Protein AF-A0A1D2SLT5-F1 (afdb_monomer)

Structure (mmCIF, N/CA/C/O backbone):
data_AF-A0A1D2SLT5-F1
#
_entry.id   AF-A0A1D2SLT5-F1
#
loop_
_atom_site.group_PDB
_atom_site.id
_atom_site.type_symbol
_atom_site.label_atom_id
_atom_site.label_alt_id
_atom_site.label_comp_id
_atom_site.label_asym_id
_atom_site.label_entity_id
_atom_site.label_seq_id
_atom_site.pdbx_PDB_ins_code
_atom_site.Cartn_x
_atom_site.Cartn_y
_atom_site.Cartn_z
_atom_site.occupancy
_atom_site.B_iso_or_equiv
_atom_site.auth_seq_id
_atom_site.auth_comp_id
_atom_site.auth_asym_id
_atom_site.auth_atom_id
_atom_site.pdbx_PDB_model_num
ATOM 1 N N . LEU A 1 1 ? 10.433 -24.894 -8.130 1.00 35.84 1 LEU A N 1
ATOM 2 C CA . LEU A 1 1 ? 10.685 -23.863 -9.161 1.00 35.84 1 LEU A CA 1
ATOM 3 C C . LEU A 1 1 ? 12.043 -24.153 -9.777 1.00 35.84 1 LEU A C 1
ATOM 5 O O . LEU A 1 1 ? 13.033 -24.108 -9.061 1.00 35.84 1 LEU A O 1
ATOM 9 N N . ALA A 1 2 ? 12.081 -24.575 -11.041 1.00 38.59 2 ALA A N 1
ATOM 10 C CA . ALA A 1 2 ? 13.342 -24.814 -11.737 1.00 38.59 2 ALA A CA 1
ATOM 11 C C . ALA A 1 2 ? 14.038 -23.467 -11.981 1.00 38.59 2 ALA A C 1
ATOM 13 O O . ALA A 1 2 ? 13.397 -22.532 -12.460 1.00 38.59 2 ALA A O 1
ATOM 14 N N . ALA A 1 3 ? 15.318 -23.361 -11.620 1.00 44.91 3 ALA A N 1
ATOM 15 C CA . ALA A 1 3 ? 16.133 -22.200 -11.947 1.00 44.91 3 ALA A CA 1
ATOM 16 C C . ALA A 1 3 ? 16.269 -22.124 -13.474 1.00 44.91 3 ALA A C 1
ATOM 18 O O . ALA A 1 3 ? 16.865 -23.001 -14.098 1.00 44.91 3 ALA A O 1
ATOM 19 N N . GLU A 1 4 ? 15.646 -21.114 -14.074 1.00 54.34 4 GLU A N 1
ATOM 20 C CA . GLU A 1 4 ? 15.743 -20.829 -15.503 1.00 54.34 4 GLU A CA 1
ATOM 21 C C . GLU A 1 4 ? 17.220 -20.533 -15.812 1.00 54.34 4 GLU A C 1
ATOM 23 O O . GLU A 1 4 ? 17.811 -19.625 -15.223 1.00 54.34 4 GLU A O 1
ATOM 28 N N . HIS A 1 5 ? 17.850 -21.347 -16.664 1.00 51.94 5 HIS A N 1
ATOM 29 C CA . HIS A 1 5 ? 19.260 -21.178 -17.003 1.00 51.94 5 HIS A CA 1
ATOM 30 C C . HIS A 1 5 ? 19.408 -19.942 -17.892 1.00 51.94 5 HIS A C 1
ATOM 32 O O . HIS A 1 5 ? 19.262 -20.002 -19.111 1.00 51.94 5 HIS A O 1
ATOM 38 N N . VAL A 1 6 ? 19.669 -18.797 -17.266 1.00 57.97 6 VAL A N 1
ATOM 39 C CA . VAL A 1 6 ? 20.113 -17.597 -17.974 1.00 57.97 6 VAL A CA 1
ATOM 40 C C . VAL A 1 6 ? 21.545 -17.868 -18.424 1.00 57.97 6 VAL A C 1
ATOM 42 O O . VAL A 1 6 ? 22.378 -18.273 -17.612 1.00 57.97 6 VAL A O 1
ATOM 45 N N . ALA A 1 7 ? 21.824 -17.706 -19.719 1.00 56.31 7 ALA A N 1
ATOM 46 C CA . ALA A 1 7 ? 23.197 -17.738 -20.204 1.00 56.31 7 ALA A CA 1
ATOM 47 C C . ALA A 1 7 ? 23.994 -16.660 -19.454 1.00 56.31 7 ALA A C 1
ATOM 49 O O . ALA A 1 7 ? 23.544 -15.515 -19.382 1.00 56.31 7 ALA A O 1
ATOM 50 N N . ASP A 1 8 ? 25.152 -17.024 -18.899 1.00 58.09 8 ASP A N 1
ATOM 51 C CA . ASP A 1 8 ? 26.047 -16.119 -18.164 1.00 58.09 8 ASP A CA 1
ATOM 52 C C . ASP A 1 8 ? 26.817 -15.208 -19.140 1.00 58.09 8 ASP A C 1
ATOM 54 O O . ASP A 1 8 ? 28.042 -15.176 -19.210 1.00 58.09 8 ASP A O 1
ATOM 58 N N . SER A 1 9 ? 26.063 -14.540 -20.011 1.00 67.69 9 SER A N 1
ATOM 59 C CA . SER A 1 9 ? 26.520 -13.533 -20.953 1.00 67.69 9 SER A CA 1
ATOM 60 C C . SER A 1 9 ? 25.644 -12.296 -20.798 1.00 67.69 9 SER A C 1
ATOM 62 O O . SER A 1 9 ? 24.454 -12.381 -20.482 1.00 67.69 9 SER A O 1
ATOM 64 N N . ASP A 1 10 ? 26.217 -11.120 -21.034 1.00 62.69 10 ASP A N 1
ATOM 65 C CA . ASP A 1 10 ? 25.500 -9.843 -20.921 1.00 62.69 10 ASP A CA 1
ATOM 66 C C . ASP A 1 10 ? 24.262 -9.793 -21.832 1.00 62.69 10 ASP A C 1
ATOM 68 O O . ASP A 1 10 ? 23.231 -9.214 -21.487 1.00 62.69 10 ASP A O 1
ATOM 72 N N . GLU A 1 11 ? 24.337 -10.457 -22.983 1.00 68.00 11 GLU A N 1
ATOM 73 C CA . GLU A 1 11 ? 23.237 -10.599 -23.934 1.00 68.00 11 GLU A CA 1
ATOM 74 C C . GLU A 1 11 ? 22.143 -11.557 -23.432 1.00 68.00 11 GLU A C 1
ATOM 76 O O . GLU A 1 11 ? 20.948 -11.264 -23.561 1.00 68.00 11 GLU A O 1
ATOM 81 N N . GLY A 1 12 ? 22.528 -12.654 -22.770 1.00 68.81 12 GLY A N 1
ATOM 82 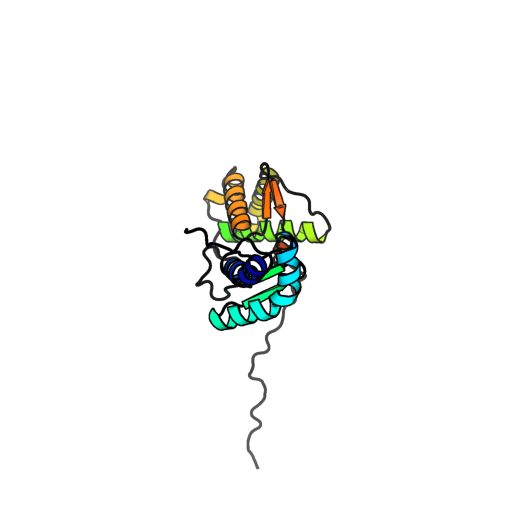C CA . GLY A 1 12 ? 21.604 -13.569 -22.098 1.00 68.81 12 GLY A CA 1
ATOM 83 C C . GLY A 1 12 ? 20.843 -12.886 -20.962 1.00 68.81 12 GLY A C 1
ATOM 84 O O . GLY A 1 12 ? 19.613 -12.978 -20.891 1.00 68.81 12 GLY A O 1
ATOM 85 N N . ARG A 1 13 ? 21.550 -12.106 -20.131 1.00 68.44 13 ARG A N 1
ATOM 86 C CA . ARG A 1 13 ? 20.946 -11.308 -19.052 1.00 68.44 13 ARG A CA 1
ATOM 87 C C . ARG A 1 13 ? 19.942 -10.291 -19.593 1.00 68.44 13 ARG A C 1
ATOM 89 O O . ARG A 1 13 ? 18.822 -10.222 -19.091 1.00 68.44 13 ARG A O 1
ATOM 96 N N . ARG A 1 14 ? 20.286 -9.563 -20.663 1.00 70.81 14 ARG A N 1
ATOM 97 C CA . ARG A 1 14 ? 19.388 -8.584 -21.312 1.00 70.81 14 ARG A CA 1
ATOM 98 C C . ARG A 1 14 ? 18.145 -9.234 -21.913 1.00 70.81 14 ARG A C 1
ATOM 100 O O . ARG A 1 14 ? 17.050 -8.693 -21.768 1.00 70.81 14 ARG A O 1
ATOM 107 N N . THR A 1 15 ? 18.288 -10.409 -22.522 1.00 79.19 15 THR A N 1
ATOM 108 C CA . THR A 1 15 ? 17.157 -11.166 -23.085 1.00 79.19 15 THR A CA 1
ATOM 109 C C . THR A 1 15 ? 16.191 -11.641 -21.991 1.00 79.19 15 THR A C 1
ATOM 111 O O . THR A 1 15 ? 14.974 -11.617 -22.182 1.00 79.19 15 THR A O 1
ATOM 114 N N . ALA A 1 16 ? 16.713 -11.988 -20.810 1.00 86.44 16 ALA A N 1
ATOM 115 C CA . ALA A 1 16 ? 15.919 -12.418 -19.659 1.00 86.44 16 ALA A CA 1
ATOM 116 C C . ALA A 1 16 ? 15.216 -11.267 -18.901 1.00 86.44 16 ALA A C 1
ATOM 118 O O . ALA A 1 16 ? 14.278 -11.520 -18.141 1.00 86.44 16 ALA A O 1
ATOM 119 N N . LEU A 1 17 ? 15.606 -9.999 -19.110 1.00 90.44 17 LEU A N 1
ATOM 120 C CA . LEU A 1 17 ? 15.018 -8.854 -18.393 1.00 90.44 17 LEU A CA 1
ATOM 121 C C . LEU A 1 17 ? 13.518 -8.706 -18.648 1.00 90.44 17 LEU A C 1
ATOM 123 O O . LEU A 1 17 ? 12.748 -8.516 -17.707 1.00 90.44 17 LEU A O 1
ATOM 127 N N . ARG A 1 18 ? 13.095 -8.807 -19.912 1.00 91.38 18 ARG A N 1
ATOM 128 C CA . ARG A 1 18 ? 11.689 -8.633 -20.293 1.00 91.38 18 ARG A CA 1
ATOM 129 C C . ARG A 1 18 ? 10.760 -9.654 -19.621 1.00 91.38 18 ARG A C 1
ATOM 131 O O . ARG A 1 18 ? 9.808 -9.203 -18.988 1.00 91.38 18 ARG A O 1
ATOM 138 N N . PRO A 1 19 ? 10.974 -10.982 -19.728 1.00 93.38 19 PRO A N 1
ATOM 139 C CA . PRO A 1 19 ? 10.098 -11.949 -19.070 1.00 93.38 19 PRO A CA 1
ATOM 140 C C . PRO A 1 19 ? 10.156 -11.840 -17.541 1.00 93.38 19 PRO A C 1
ATOM 142 O O . PRO A 1 19 ? 9.119 -11.965 -16.896 1.00 93.38 19 PRO A O 1
ATOM 145 N N . ARG A 1 20 ? 11.321 -11.526 -16.953 1.00 93.75 20 ARG A N 1
ATOM 146 C CA . ARG A 1 20 ? 11.449 -11.299 -15.504 1.00 93.75 20 ARG A CA 1
ATOM 147 C C . ARG A 1 20 ? 10.594 -10.122 -15.028 1.00 93.75 20 ARG A C 1
ATOM 149 O O . ARG A 1 20 ? 9.853 -10.263 -14.063 1.00 93.75 20 ARG A O 1
ATOM 156 N N . LEU A 1 21 ? 10.681 -8.975 -15.703 1.00 95.50 21 LEU A N 1
ATOM 157 C CA . LEU A 1 21 ? 9.903 -7.781 -15.356 1.00 95.50 21 LEU A CA 1
ATOM 158 C C . LEU A 1 21 ? 8.408 -7.965 -15.623 1.00 95.50 21 LEU A C 1
ATOM 160 O O . LEU A 1 21 ? 7.600 -7.476 -14.845 1.00 95.50 21 LEU A O 1
ATOM 164 N N . ALA A 1 22 ? 8.039 -8.696 -16.677 1.00 95.06 22 ALA A N 1
ATOM 165 C CA . ALA A 1 22 ? 6.642 -9.013 -16.951 1.00 95.06 22 ALA A CA 1
ATOM 166 C C . ALA A 1 22 ? 6.022 -9.872 -15.838 1.00 95.06 22 ALA A C 1
ATOM 168 O O . ALA A 1 22 ? 4.928 -9.555 -15.389 1.00 95.06 22 ALA A O 1
ATOM 169 N N . ARG A 1 23 ? 6.734 -10.902 -15.353 1.00 95.12 23 ARG A N 1
ATOM 170 C CA . ARG A 1 23 ? 6.293 -11.706 -14.197 1.00 95.12 23 ARG A CA 1
ATOM 171 C C . ARG A 1 23 ? 6.144 -10.834 -12.953 1.00 95.12 23 ARG A C 1
ATOM 173 O O . ARG A 1 23 ? 5.083 -10.815 -12.355 1.00 95.12 23 ARG A O 1
ATOM 180 N N . ARG A 1 24 ? 7.152 -10.010 -12.643 1.00 95.44 24 ARG A N 1
ATOM 181 C CA . ARG A 1 24 ? 7.063 -9.066 -11.517 1.00 95.44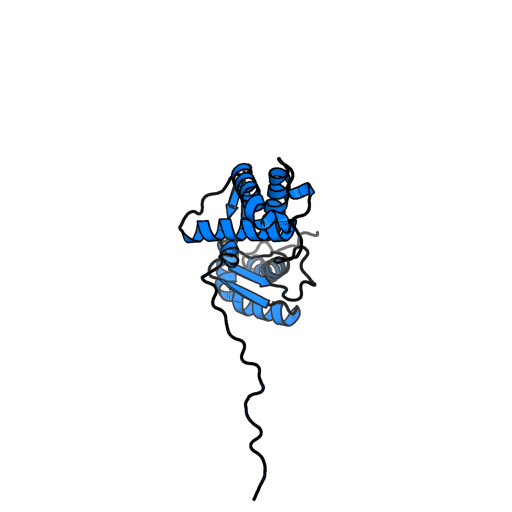 24 ARG A CA 1
ATOM 182 C C . ARG A 1 24 ? 5.878 -8.106 -11.625 1.00 95.44 24 ARG A C 1
ATOM 184 O O . ARG A 1 24 ? 5.230 -7.874 -10.626 1.00 95.44 24 ARG A O 1
ATOM 191 N N . LEU A 1 25 ? 5.569 -7.564 -12.804 1.00 95.69 25 LEU A N 1
ATOM 192 C CA . LEU A 1 25 ? 4.402 -6.686 -12.978 1.00 95.69 25 LEU A CA 1
ATOM 193 C C . LEU A 1 25 ? 3.061 -7.397 -12.751 1.00 95.69 25 LEU A C 1
ATOM 195 O O . LEU A 1 25 ? 2.087 -6.726 -12.432 1.00 95.69 25 LEU A O 1
ATOM 199 N N . LEU A 1 26 ? 3.000 -8.711 -12.972 1.00 94.38 26 LEU A N 1
ATOM 200 C CA . LEU A 1 26 ? 1.801 -9.518 -12.750 1.00 94.38 26 LEU A CA 1
ATOM 201 C C . LEU A 1 26 ? 1.689 -10.012 -11.301 1.00 94.38 26 LEU A C 1
ATOM 203 O O . LEU A 1 26 ? 0.580 -10.109 -10.790 1.00 94.38 26 LEU A O 1
ATOM 207 N N . ASP A 1 27 ? 2.822 -10.319 -10.667 1.00 93.12 27 ASP A N 1
ATOM 208 C CA . ASP A 1 27 ? 2.875 -10.961 -9.350 1.00 93.12 27 ASP A CA 1
ATOM 209 C C . ASP A 1 27 ? 3.058 -9.952 -8.195 1.00 93.12 27 ASP A C 1
ATOM 211 O O . ASP A 1 27 ? 2.522 -10.155 -7.105 1.00 93.12 27 ASP A O 1
ATOM 215 N N . ASP A 1 28 ? 3.818 -8.867 -8.401 1.00 94.25 28 ASP A N 1
ATOM 216 C CA . ASP A 1 28 ? 4.071 -7.843 -7.379 1.00 94.25 28 ASP A CA 1
ATOM 217 C C . ASP A 1 28 ? 2.962 -6.768 -7.410 1.00 94.25 28 ASP A C 1
ATOM 219 O O . ASP A 1 28 ? 2.682 -6.213 -8.476 1.00 94.25 28 ASP A O 1
ATOM 223 N N . PRO A 1 29 ? 2.401 -6.352 -6.253 1.00 93.88 29 PRO A N 1
ATOM 224 C CA . PRO A 1 29 ? 1.432 -5.254 -6.199 1.00 93.88 29 PRO A CA 1
ATOM 225 C C . PRO A 1 29 ? 1.953 -3.940 -6.793 1.00 93.88 29 PRO A C 1
ATOM 227 O O . PRO A 1 29 ? 1.177 -3.152 -7.337 1.00 93.88 29 PRO A O 1
ATOM 230 N N . VAL A 1 30 ? 3.256 -3.666 -6.643 1.00 95.88 30 VAL A N 1
ATOM 231 C CA . VAL A 1 30 ? 3.927 -2.499 -7.223 1.00 95.88 30 VAL A CA 1
ATOM 232 C C . VAL A 1 30 ? 5.367 -2.851 -7.592 1.00 95.88 30 VAL A C 1
ATOM 234 O O . VAL A 1 30 ? 6.199 -3.144 -6.736 1.00 95.88 30 VAL A O 1
ATOM 237 N N . VAL A 1 31 ? 5.735 -2.692 -8.862 1.00 96.94 31 VAL A N 1
ATOM 238 C CA . VAL A 1 31 ? 7.146 -2.734 -9.259 1.00 96.94 31 VAL A CA 1
ATOM 239 C C . VAL A 1 31 ? 7.758 -1.352 -9.055 1.00 96.94 31 VAL A C 1
ATOM 241 O O . VAL A 1 31 ? 7.627 -0.457 -9.897 1.00 96.94 31 VAL A O 1
ATOM 244 N N . TYR A 1 32 ? 8.431 -1.178 -7.916 1.00 96.88 32 TYR A N 1
ATOM 245 C CA . TYR A 1 32 ? 9.183 0.036 -7.610 1.00 96.88 32 TYR A CA 1
ATOM 246 C C . TYR A 1 32 ? 10.479 0.115 -8.410 1.00 96.88 32 TYR A C 1
ATOM 248 O O . TYR A 1 32 ? 11.270 -0.830 -8.443 1.00 96.88 32 TYR A O 1
ATOM 256 N N . THR A 1 33 ? 10.721 1.279 -9.004 1.00 95.69 33 THR A N 1
ATOM 257 C CA . THR A 1 33 ? 11.901 1.548 -9.832 1.00 95.69 33 THR A CA 1
ATOM 258 C C . THR A 1 33 ? 13.194 1.474 -9.016 1.00 95.69 33 THR A C 1
ATOM 260 O O . THR A 1 33 ? 14.204 1.009 -9.531 1.00 95.69 33 THR A O 1
ATOM 263 N N . ASP A 1 34 ? 13.159 1.889 -7.745 1.00 94.56 34 ASP A N 1
ATOM 264 C CA . ASP A 1 34 ? 14.304 1.854 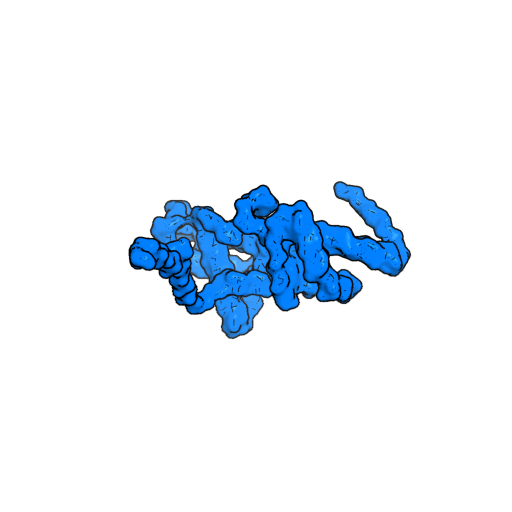-6.822 1.00 94.56 34 ASP A CA 1
ATOM 265 C C . ASP A 1 34 ? 14.624 0.447 -6.282 1.00 94.56 34 ASP A C 1
ATOM 267 O O . ASP A 1 34 ? 15.706 0.226 -5.745 1.00 94.56 34 ASP A O 1
ATOM 271 N N . SER A 1 35 ? 13.715 -0.517 -6.467 1.00 93.94 35 SER A N 1
ATOM 272 C CA . SER A 1 35 ? 13.923 -1.928 -6.116 1.00 93.94 35 SER A CA 1
ATOM 273 C C . SER A 1 35 ? 14.639 -2.728 -7.210 1.00 93.94 35 SER A C 1
ATOM 275 O O . SER A 1 35 ? 14.903 -3.920 -7.036 1.00 93.94 35 SER A O 1
ATOM 277 N N . LEU A 1 36 ? 14.890 -2.112 -8.370 1.00 95.00 36 LEU 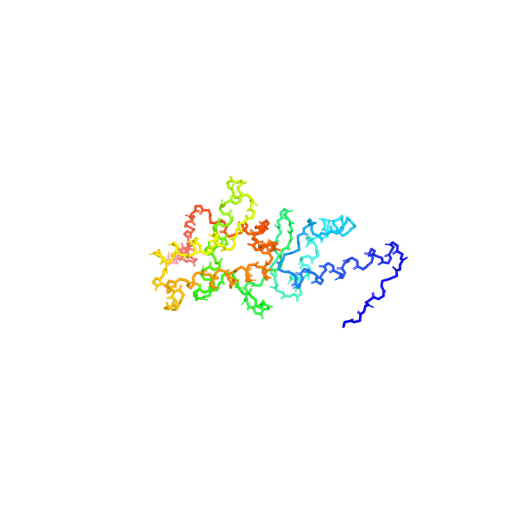A N 1
ATOM 278 C CA . LEU A 1 36 ? 15.504 -2.755 -9.527 1.00 95.00 36 LEU A CA 1
ATOM 279 C C . LEU A 1 36 ? 17.023 -2.575 -9.517 1.00 95.00 36 LEU A C 1
ATOM 281 O O . LEU A 1 36 ? 17.534 -1.510 -9.182 1.00 95.00 36 LEU A O 1
ATOM 285 N N . ASP A 1 37 ? 17.742 -3.614 -9.948 1.00 92.94 37 ASP A N 1
ATOM 286 C CA . ASP A 1 37 ? 19.159 -3.492 -10.293 1.00 92.94 37 ASP A CA 1
ATOM 287 C C . ASP A 1 37 ? 19.360 -2.505 -11.462 1.00 92.94 37 ASP A C 1
ATOM 289 O O . ASP A 1 37 ? 18.425 -2.222 -12.213 1.00 92.94 37 ASP A O 1
ATOM 293 N N . ALA A 1 38 ? 20.573 -1.968 -11.621 1.00 92.00 38 ALA A N 1
ATOM 294 C CA . ALA A 1 38 ? 20.844 -0.879 -12.565 1.00 92.00 38 ALA A CA 1
ATOM 295 C C . ALA A 1 38 ? 20.458 -1.213 -14.022 1.00 92.00 38 ALA A C 1
ATOM 297 O O . ALA A 1 38 ? 19.873 -0.378 -14.717 1.00 92.00 38 ALA A O 1
ATOM 298 N N . ASP A 1 39 ? 20.729 -2.443 -14.469 1.00 90.56 39 ASP A N 1
ATOM 299 C CA . ASP A 1 39 ? 20.403 -2.901 -15.823 1.00 90.56 39 ASP A CA 1
ATOM 300 C C . ASP A 1 39 ? 18.882 -2.994 -16.019 1.00 90.56 39 ASP A C 1
ATOM 302 O O . ASP A 1 39 ? 18.329 -2.512 -17.016 1.00 90.56 39 ASP A O 1
ATOM 306 N N . ALA A 1 40 ? 18.180 -3.581 -15.046 1.00 92.69 40 ALA A N 1
ATOM 307 C CA . ALA A 1 40 ? 16.730 -3.684 -15.056 1.00 92.69 40 ALA A CA 1
ATOM 308 C C . ALA A 1 40 ? 16.057 -2.321 -14.954 1.00 92.69 40 ALA A C 1
ATOM 310 O O . ALA A 1 40 ? 15.074 -2.094 -15.652 1.00 92.69 40 ALA A O 1
ATOM 311 N N . GLN A 1 41 ? 16.583 -1.413 -14.135 1.00 94.81 41 GLN A N 1
ATOM 312 C CA . GLN A 1 41 ? 16.074 -0.057 -13.984 1.00 94.81 41 GLN A CA 1
ATOM 313 C C . GLN A 1 41 ? 16.174 0.709 -15.308 1.00 94.81 41 GLN A C 1
ATOM 315 O O . GLN A 1 41 ? 15.175 1.264 -15.772 1.00 94.81 41 GLN A O 1
ATOM 320 N N . ALA A 1 42 ? 17.343 0.685 -15.959 1.00 92.50 42 ALA A N 1
ATOM 321 C CA . ALA A 1 42 ? 17.561 1.343 -17.247 1.00 92.50 42 ALA A CA 1
ATOM 322 C C . ALA A 1 42 ? 16.628 0.796 -18.341 1.00 92.50 42 ALA A C 1
ATOM 324 O O . ALA A 1 42 ? 16.061 1.557 -19.132 1.00 92.50 42 ALA A O 1
ATOM 325 N N . TYR A 1 43 ? 16.421 -0.522 -18.370 1.00 92.56 43 TYR A N 1
ATOM 326 C CA . TYR A 1 43 ? 15.460 -1.143 -19.277 1.00 92.56 43 TYR A CA 1
ATOM 327 C C . TYR A 1 43 ? 14.012 -0.757 -18.928 1.00 92.56 43 TYR A C 1
ATOM 329 O O . TYR A 1 43 ? 13.244 -0.345 -19.799 1.00 92.56 43 TYR A O 1
ATOM 337 N N . PHE A 1 44 ? 13.636 -0.856 -17.652 1.00 94.19 44 PHE A N 1
ATOM 338 C CA . PHE A 1 44 ? 12.274 -0.652 -17.169 1.00 94.19 44 PHE A CA 1
ATOM 339 C C . PHE A 1 44 ? 11.793 0.780 -17.385 1.00 94.19 44 PHE A C 1
ATOM 341 O O . PHE A 1 44 ? 10.697 0.960 -17.902 1.00 94.19 44 PHE A O 1
ATOM 348 N N . VAL A 1 45 ? 12.609 1.800 -17.103 1.00 91.31 45 VAL A N 1
ATOM 349 C CA . VAL A 1 45 ? 12.236 3.212 -17.325 1.00 91.31 45 VAL A CA 1
ATOM 350 C C . VAL A 1 45 ? 11.783 3.461 -18.769 1.00 91.31 45 VAL A C 1
ATOM 352 O O . VAL A 1 45 ? 10.803 4.169 -18.991 1.00 91.31 45 VAL A O 1
ATOM 355 N N . ASN A 1 46 ? 12.434 2.820 -19.742 1.00 90.75 46 ASN A N 1
ATOM 356 C CA . ASN A 1 46 ? 12.107 2.963 -21.161 1.00 90.75 46 ASN A CA 1
ATOM 357 C C . ASN A 1 46 ? 10.962 2.048 -21.626 1.00 90.75 46 ASN A C 1
ATOM 359 O O . ASN A 1 46 ? 10.282 2.357 -22.601 1.00 90.75 46 ASN A O 1
ATOM 363 N N . GLN A 1 47 ? 10.763 0.902 -20.969 1.00 92.94 47 GLN A N 1
ATOM 364 C CA . GLN A 1 47 ? 9.853 -0.151 -21.438 1.00 92.94 47 GLN A CA 1
ATOM 365 C C . GLN A 1 47 ? 8.585 -0.307 -20.595 1.00 92.94 47 GLN A C 1
ATOM 367 O O . GLN A 1 47 ? 7.678 -1.026 -21.013 1.00 92.94 47 GLN A O 1
ATOM 372 N N . ARG A 1 48 ? 8.480 0.363 -19.441 1.00 92.62 48 ARG A N 1
ATOM 373 C CA . ARG A 1 48 ? 7.368 0.191 -18.493 1.00 92.62 48 ARG A CA 1
ATOM 374 C C . ARG A 1 48 ? 5.998 0.470 -19.111 1.00 92.62 48 ARG A C 1
ATOM 376 O O . ARG A 1 48 ? 5.087 -0.315 -18.896 1.00 92.62 48 ARG A O 1
ATOM 383 N N . GLY A 1 49 ? 5.869 1.504 -19.948 1.00 94.69 49 GLY A N 1
ATOM 384 C CA . GLY A 1 49 ? 4.612 1.842 -20.628 1.00 94.69 49 GLY A CA 1
ATOM 385 C C . GLY A 1 49 ? 4.179 0.784 -21.653 1.00 94.69 49 GLY A C 1
ATOM 386 O O . GLY A 1 49 ? 3.126 0.174 -21.477 1.00 94.69 49 GLY A O 1
ATOM 387 N N . PRO A 1 50 ? 4.990 0.500 -22.693 1.00 95.19 50 PRO A N 1
ATOM 388 C CA . PRO A 1 50 ? 4.670 -0.535 -23.679 1.00 95.19 50 PRO A CA 1
ATOM 389 C C . PRO A 1 50 ? 4.484 -1.932 -23.076 1.00 95.19 50 PRO A C 1
ATOM 391 O O . PRO A 1 50 ? 3.676 -2.715 -23.570 1.00 95.19 50 PRO A O 1
ATOM 394 N N . MET A 1 51 ? 5.239 -2.267 -22.026 1.00 94.81 51 MET A N 1
ATOM 395 C CA . MET A 1 51 ? 5.097 -3.542 -21.328 1.00 94.81 51 MET A CA 1
ATOM 396 C C . MET A 1 51 ? 3.778 -3.612 -20.562 1.00 94.81 51 MET A C 1
ATOM 398 O O . MET A 1 51 ? 3.053 -4.586 -20.734 1.00 94.81 51 MET A O 1
ATOM 402 N N . ALA A 1 52 ? 3.449 -2.578 -19.783 1.00 96.69 52 ALA A N 1
ATOM 403 C CA . ALA A 1 52 ? 2.196 -2.511 -19.043 1.00 96.69 52 ALA A CA 1
ATOM 404 C C . ALA A 1 52 ? 0.986 -2.568 -19.984 1.00 96.69 52 ALA A C 1
ATOM 406 O O . ALA A 1 52 ? 0.092 -3.367 -19.741 1.00 96.69 52 ALA A O 1
ATOM 407 N N . ALA A 1 53 ? 0.998 -1.825 -21.097 1.00 96.75 53 ALA A N 1
ATOM 408 C CA . ALA A 1 53 ? -0.082 -1.851 -22.087 1.00 96.75 53 ALA A CA 1
ATOM 409 C C . ALA A 1 53 ? -0.342 -3.267 -22.630 1.00 96.75 53 ALA A C 1
ATOM 411 O O . ALA A 1 53 ? -1.464 -3.752 -22.576 1.00 96.75 53 ALA A O 1
ATOM 412 N N . ARG A 1 54 ? 0.711 -3.981 -23.056 1.00 96.31 54 ARG A N 1
ATOM 413 C CA . ARG A 1 54 ? 0.579 -5.364 -23.553 1.00 96.31 54 ARG A CA 1
ATOM 414 C C . ARG A 1 54 ? 0.057 -6.331 -22.495 1.00 96.31 54 ARG A C 1
ATOM 416 O O . ARG A 1 54 ? -0.632 -7.284 -22.841 1.00 96.31 54 ARG A O 1
ATOM 423 N N . LEU A 1 55 ? 0.448 -6.137 -21.236 1.00 96.75 55 LEU A N 1
ATOM 424 C CA . LEU A 1 55 ? -0.047 -6.959 -20.135 1.00 96.75 55 LEU A CA 1
ATOM 425 C C . LEU A 1 55 ? -1.523 -6.660 -19.869 1.00 96.75 55 LEU A C 1
ATOM 427 O O . LEU A 1 55 ? -2.298 -7.601 -19.794 1.00 96.75 55 LEU A O 1
ATOM 431 N N . CYS A 1 56 ? -1.919 -5.385 -19.835 1.00 96.81 56 CYS A N 1
ATOM 432 C CA . CYS A 1 56 ? -3.315 -4.969 -19.679 1.00 96.81 56 CYS A CA 1
ATOM 433 C C . CYS A 1 56 ? -4.205 -5.538 -20.790 1.00 96.81 56 CYS A C 1
ATOM 435 O O . CYS A 1 56 ? -5.244 -6.119 -20.494 1.00 96.81 56 CYS A O 1
ATOM 437 N N . ASP A 1 57 ? -3.767 -5.467 -22.052 1.00 97.00 57 ASP A N 1
ATOM 438 C CA . ASP A 1 57 ? -4.499 -6.045 -23.189 1.00 97.00 57 ASP A CA 1
ATOM 439 C C . ASP A 1 57 ? -4.708 -7.564 -23.039 1.00 97.00 57 ASP A C 1
ATOM 441 O O . ASP A 1 57 ? -5.717 -8.107 -23.485 1.00 97.00 57 ASP A O 1
ATOM 445 N N . ALA A 1 58 ? -3.749 -8.263 -22.423 1.00 95.31 58 ALA A N 1
ATOM 446 C CA . ALA A 1 58 ? -3.785 -9.712 -22.257 1.00 95.31 58 ALA A CA 1
ATOM 447 C C . ALA A 1 58 ? -4.553 -10.175 -21.008 1.00 95.31 58 ALA A C 1
ATOM 449 O O . ALA A 1 58 ? -5.081 -11.286 -21.008 1.00 95.31 58 ALA A O 1
ATOM 450 N N . THR A 1 59 ? -4.585 -9.371 -19.943 1.00 93.75 59 THR A N 1
ATOM 451 C CA . THR A 1 59 ? -5.130 -9.774 -18.634 1.00 93.75 59 THR A CA 1
ATOM 452 C C . THR A 1 59 ? -6.398 -9.034 -18.230 1.00 93.75 59 THR A C 1
ATOM 454 O O . THR A 1 59 ? -7.091 -9.489 -17.326 1.00 93.75 59 THR A O 1
ATOM 457 N N . GLY A 1 60 ? -6.708 -7.903 -18.866 1.00 93.12 60 GLY A N 1
ATOM 458 C CA . GLY A 1 60 ? -7.798 -7.016 -18.458 1.00 93.12 60 GLY A CA 1
ATOM 459 C C . GLY A 1 60 ? -7.496 -6.172 -17.213 1.00 93.12 60 GLY A C 1
ATOM 460 O O . GLY A 1 60 ? -8.396 -5.500 -16.717 1.00 93.12 60 GLY A O 1
ATOM 461 N N . LEU A 1 61 ? -6.258 -6.190 -16.703 1.00 94.50 61 LEU A N 1
ATOM 462 C CA . LEU A 1 61 ? -5.815 -5.296 -15.627 1.00 94.50 61 LEU A CA 1
ATOM 463 C C . LEU A 1 61 ? -5.673 -3.852 -16.132 1.00 94.50 61 LEU A C 1
ATOM 465 O O . LEU A 1 61 ? -5.505 -3.615 -17.328 1.00 94.50 61 LEU A O 1
ATOM 469 N N . ALA A 1 62 ? -5.667 -2.889 -15.211 1.00 94.81 62 ALA A N 1
ATOM 470 C CA . ALA A 1 62 ? -5.384 -1.487 -15.505 1.00 94.81 62 ALA A CA 1
ATOM 471 C C . ALA A 1 62 ? -3.966 -1.103 -15.054 1.00 94.81 62 ALA A C 1
ATOM 473 O O . ALA A 1 62 ? -3.524 -1.466 -13.968 1.00 94.81 62 ALA A O 1
ATOM 474 N N . ALA A 1 63 ? -3.231 -0.356 -15.879 1.00 95.81 63 ALA A N 1
ATOM 475 C CA . ALA A 1 63 ? -1.891 0.106 -15.527 1.00 95.81 63 ALA A CA 1
ATOM 476 C C . ALA A 1 63 ? -1.934 1.456 -14.808 1.00 95.81 63 ALA A C 1
ATOM 478 O O . ALA A 1 63 ? -2.318 2.471 -15.391 1.00 95.81 63 ALA A O 1
ATOM 479 N N . GLU A 1 64 ? -1.409 1.496 -13.589 1.00 94.56 64 GLU A N 1
ATOM 480 C CA . GLU A 1 64 ? -1.144 2.730 -12.862 1.00 94.56 64 GLU A CA 1
ATOM 481 C C . GLU A 1 64 ? 0.355 3.054 -12.928 1.00 94.56 64 GLU A C 1
ATOM 483 O O . GLU A 1 64 ? 1.190 2.395 -12.305 1.00 94.56 64 GLU A O 1
ATOM 488 N N . GLN A 1 65 ? 0.714 4.083 -13.700 1.00 93.81 65 GLN A N 1
ATOM 489 C CA . GLN A 1 65 ? 2.098 4.543 -13.825 1.00 93.81 65 GLN A CA 1
ATOM 490 C C . GLN A 1 65 ? 2.341 5.770 -12.951 1.00 93.81 65 GLN A C 1
ATOM 492 O O . GLN A 1 65 ? 1.674 6.793 -13.103 1.00 93.81 65 GLN A O 1
ATOM 497 N N . ARG A 1 66 ? 3.350 5.695 -12.081 1.00 92.19 66 ARG A N 1
ATOM 498 C CA . ARG A 1 66 ? 3.768 6.806 -11.222 1.00 92.19 66 ARG A CA 1
ATOM 499 C C . ARG A 1 66 ? 5.272 7.066 -11.325 1.00 92.19 66 ARG A C 1
ATOM 501 O O . ARG A 1 66 ? 6.003 6.382 -12.052 1.00 92.19 66 ARG A O 1
ATOM 508 N N . ALA A 1 67 ? 5.749 8.103 -10.640 1.00 91.81 67 ALA A N 1
ATOM 509 C CA . ALA A 1 67 ? 7.172 8.439 -10.624 1.00 91.81 67 ALA A CA 1
ATOM 510 C C . ALA A 1 67 ? 7.999 7.336 -9.939 1.00 91.81 67 ALA A C 1
ATOM 512 O O . ALA A 1 67 ? 9.085 7.002 -10.399 1.00 91.81 67 ALA A O 1
ATOM 513 N N . GLU A 1 68 ? 7.456 6.731 -8.884 1.00 92.94 68 GLU A N 1
ATOM 514 C CA . GLU A 1 68 ? 8.091 5.671 -8.106 1.00 92.94 68 GLU A CA 1
ATOM 515 C C . GLU A 1 68 ? 8.129 4.309 -8.816 1.00 92.94 68 GLU A C 1
ATOM 517 O O . GLU A 1 68 ? 9.020 3.504 -8.548 1.00 92.94 68 GLU A O 1
ATOM 522 N N . GLY A 1 69 ? 7.197 4.018 -9.727 1.00 95.50 69 GLY A N 1
ATOM 523 C CA . GLY A 1 69 ? 7.024 2.665 -10.255 1.00 95.50 69 GLY A CA 1
ATOM 524 C C . GLY A 1 69 ? 5.741 2.466 -11.053 1.00 95.50 69 GLY A C 1
ATOM 525 O O . GLY A 1 69 ? 5.104 3.432 -11.480 1.00 95.50 69 GLY A O 1
ATOM 526 N N . VAL A 1 70 ? 5.388 1.200 -11.269 1.00 97.12 70 VAL A N 1
ATOM 527 C CA . VAL A 1 70 ? 4.161 0.789 -11.968 1.00 97.12 70 VAL A CA 1
ATOM 528 C C . VAL A 1 70 ? 3.441 -0.282 -11.163 1.00 97.12 70 VAL A C 1
ATOM 530 O O . VAL A 1 70 ? 4.082 -1.196 -10.649 1.00 97.12 70 VAL A O 1
ATOM 533 N N . ALA A 1 71 ? 2.120 -0.172 -11.087 1.00 95.19 71 ALA A N 1
ATOM 534 C CA . ALA A 1 71 ? 1.232 -1.207 -10.574 1.00 95.19 71 ALA A CA 1
ATOM 535 C C . ALA A 1 71 ? 0.267 -1.647 -11.681 1.00 95.19 71 ALA A C 1
ATOM 537 O O . ALA A 1 71 ? -0.171 -0.814 -12.479 1.00 95.19 71 ALA A O 1
ATOM 538 N N . LEU A 1 72 ? -0.059 -2.938 -11.730 1.00 95.12 72 LEU A N 1
ATOM 539 C CA . LEU A 1 72 ? -1.185 -3.440 -12.513 1.00 95.12 72 LEU A CA 1
ATOM 540 C C . LEU A 1 72 ? -2.331 -3.728 -11.542 1.00 95.12 72 LEU A C 1
ATOM 542 O O . LEU A 1 72 ? -2.221 -4.597 -10.684 1.00 95.12 72 LEU A O 1
ATOM 546 N N . THR A 1 73 ? -3.404 -2.952 -11.631 1.00 92.06 73 THR A N 1
ATOM 547 C CA . THR A 1 73 ? -4.524 -2.995 -10.694 1.00 92.06 73 THR A CA 1
ATOM 548 C C . THR A 1 73 ? -5.681 -3.796 -11.269 1.00 92.06 73 THR A C 1
ATOM 550 O O . THR A 1 73 ? -6.103 -3.580 -12.406 1.00 92.06 73 THR A O 1
ATOM 553 N N . ASP A 1 74 ? -6.218 -4.699 -10.457 1.00 91.00 74 ASP A N 1
ATOM 554 C CA . ASP A 1 74 ? -7.413 -5.479 -10.758 1.00 91.00 74 ASP A CA 1
ATOM 555 C C . ASP A 1 74 ? -8.657 -4.763 -10.222 1.00 91.00 74 ASP A C 1
ATOM 557 O O . ASP A 1 74 ? -9.016 -4.898 -9.053 1.00 91.00 74 ASP A O 1
ATOM 561 N N . GLU A 1 75 ? -9.311 -3.976 -11.074 1.00 85.50 75 GLU A N 1
ATOM 562 C CA . GLU A 1 75 ? -10.518 -3.230 -10.691 1.00 85.50 75 GLU A CA 1
ATOM 563 C C . GLU A 1 75 ? -11.724 -4.144 -10.426 1.00 85.5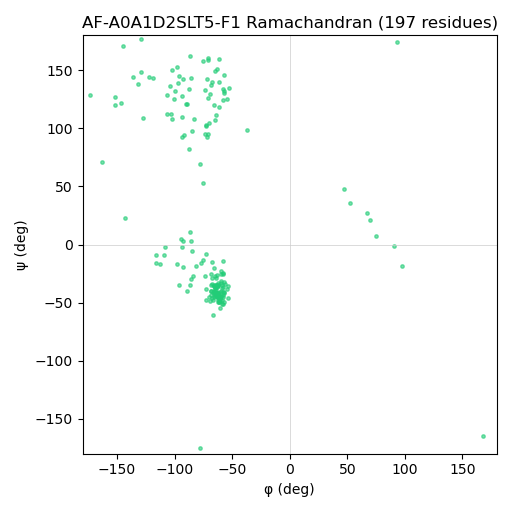0 75 GLU A C 1
ATOM 565 O O . GLU A 1 75 ? -12.622 -3.777 -9.668 1.00 85.50 75 GLU A O 1
ATOM 570 N N . ALA A 1 76 ? -11.747 -5.339 -11.026 1.00 85.06 76 ALA A N 1
ATOM 571 C CA . ALA A 1 76 ? -12.821 -6.310 -10.841 1.00 85.06 76 ALA A CA 1
ATOM 572 C C . ALA A 1 76 ? -12.663 -7.130 -9.547 1.00 85.06 76 ALA A C 1
ATOM 574 O O . ALA A 1 76 ? -13.633 -7.736 -9.089 1.00 85.06 76 ALA A O 1
ATOM 575 N N . GLY A 1 77 ? -11.461 -7.161 -8.962 1.00 84.06 77 GLY A N 1
ATOM 576 C CA . GLY A 1 77 ? -11.153 -7.898 -7.734 1.00 84.06 77 GLY A CA 1
ATOM 577 C C . GLY A 1 77 ? -11.215 -9.422 -7.891 1.00 84.06 77 GLY A C 1
ATOM 578 O O . GLY A 1 77 ? -11.522 -10.125 -6.931 1.00 84.06 77 GLY A O 1
ATOM 579 N N . THR A 1 78 ? -10.974 -9.936 -9.098 1.00 84.12 78 THR A N 1
ATOM 580 C CA . THR A 1 78 ? -11.076 -11.371 -9.434 1.00 84.12 78 THR A CA 1
ATOM 581 C C . THR A 1 78 ? -9.741 -12.119 -9.419 1.00 84.12 78 THR A C 1
ATOM 583 O O . THR A 1 78 ? -9.732 -13.347 -9.380 1.00 84.12 78 THR A O 1
ATOM 586 N N . LEU A 1 79 ? -8.626 -11.393 -9.446 1.00 83.50 79 LEU A N 1
ATOM 587 C CA . LEU A 1 79 ? -7.258 -11.898 -9.574 1.00 83.50 79 LEU A CA 1
ATOM 588 C C . LEU A 1 79 ? -6.393 -11.604 -8.339 1.00 83.50 79 LEU A C 1
ATOM 590 O O . LEU A 1 79 ? -5.337 -12.209 -8.185 1.00 83.50 79 LEU A O 1
ATOM 594 N N . SER A 1 80 ? -6.814 -10.682 -7.466 1.00 80.12 80 SER A N 1
ATOM 595 C CA . SER A 1 80 ? -6.027 -10.262 -6.298 1.00 80.12 80 SER A CA 1
ATOM 596 C C . SER A 1 80 ? -6.381 -11.037 -5.026 1.00 80.12 80 SER A C 1
ATOM 598 O O . SER A 1 80 ? -7.527 -11.018 -4.581 1.00 80.12 80 SER A O 1
ATOM 600 N N . ASP A 1 81 ? -5.375 -11.608 -4.358 1.00 83.88 81 ASP A N 1
ATOM 601 C CA . ASP A 1 81 ? -5.541 -12.273 -3.052 1.00 83.88 81 ASP A CA 1
ATOM 602 C C . ASP A 1 81 ? -5.902 -11.295 -1.918 1.00 83.88 81 ASP A C 1
ATOM 604 O O . ASP A 1 81 ? -6.538 -11.657 -0.924 1.00 83.88 81 ASP A O 1
ATOM 608 N N . VAL A 1 82 ? -5.467 -10.035 -2.038 1.00 86.56 82 VAL A N 1
ATOM 609 C CA . VAL A 1 82 ? -5.725 -8.969 -1.064 1.00 86.56 82 VAL A CA 1
ATOM 610 C C . VAL A 1 82 ? -6.326 -7.767 -1.782 1.00 86.56 82 VAL A C 1
ATOM 612 O O . VAL A 1 82 ? -5.629 -7.038 -2.479 1.00 86.56 82 VAL A O 1
ATOM 615 N N . ALA A 1 83 ? -7.615 -7.519 -1.557 1.00 84.12 83 ALA A N 1
ATOM 616 C CA . ALA A 1 83 ? -8.297 -6.329 -2.056 1.00 84.12 83 ALA A CA 1
ATOM 617 C C . ALA A 1 83 ? -8.134 -5.126 -1.108 1.00 84.12 83 ALA A C 1
ATOM 619 O O . ALA A 1 83 ? -8.166 -5.266 0.126 1.00 84.12 83 ALA A O 1
ATOM 620 N N . MET A 1 84 ? -7.995 -3.934 -1.695 1.00 86.19 84 MET A N 1
ATOM 621 C CA . MET A 1 84 ? -8.039 -2.658 -0.985 1.00 86.19 84 MET A CA 1
ATOM 622 C C . MET A 1 84 ? -8.553 -1.540 -1.914 1.00 86.19 84 MET A C 1
ATOM 624 O O . MET A 1 84 ? -7.892 -1.257 -2.912 1.00 86.19 84 MET A O 1
ATOM 628 N N . PRO A 1 85 ? -9.672 -0.862 -1.584 1.00 85.88 85 PRO A N 1
ATOM 629 C CA . PRO A 1 85 ? -10.489 -1.029 -0.377 1.00 85.88 85 PRO A CA 1
ATOM 630 C C . PRO A 1 85 ? -11.287 -2.346 -0.361 1.00 85.88 85 PRO A C 1
ATOM 632 O O . PRO A 1 85 ? -11.524 -2.960 -1.393 1.00 85.88 85 PRO A O 1
ATOM 635 N N . ALA A 1 86 ? -11.686 -2.781 0.835 1.00 88.81 86 ALA A N 1
ATOM 636 C CA . ALA A 1 86 ? -12.557 -3.936 1.056 1.00 88.81 86 ALA A CA 1
ATOM 637 C C . ALA A 1 86 ? -13.476 -3.674 2.264 1.00 88.81 86 ALA A C 1
ATOM 639 O O . ALA A 1 86 ? -13.299 -2.686 2.983 1.00 88.81 86 ALA A O 1
ATOM 640 N N . GLU A 1 87 ? -14.457 -4.546 2.490 1.00 91.12 87 GLU A N 1
ATOM 641 C CA . GLU A 1 87 ? -15.412 -4.409 3.593 1.00 91.12 87 GLU A CA 1
ATOM 642 C C . GLU A 1 87 ? -14.915 -5.027 4.909 1.00 91.12 87 GLU A C 1
ATOM 644 O O . GLU A 1 87 ? -14.010 -5.863 4.951 1.00 91.12 87 GLU A O 1
ATOM 649 N N . GLY A 1 88 ? -15.553 -4.627 6.009 1.00 94.75 88 GLY A N 1
ATOM 650 C CA . GLY A 1 88 ? -15.283 -5.153 7.343 1.00 94.75 88 GLY A CA 1
ATOM 651 C C . GLY A 1 88 ? -14.260 -4.343 8.141 1.00 94.75 88 GLY A C 1
ATOM 652 O O . GLY A 1 88 ? -13.666 -3.371 7.677 1.00 94.75 88 GLY A O 1
ATOM 653 N N . THR A 1 89 ? -14.083 -4.743 9.401 1.00 96.25 89 THR A N 1
ATOM 654 C CA . THR A 1 89 ? -13.244 -4.020 10.374 1.00 96.25 89 THR A CA 1
ATOM 655 C C . THR A 1 89 ? -11.794 -3.935 9.934 1.00 96.25 89 THR A C 1
ATOM 657 O O . THR A 1 89 ? -11.216 -2.855 9.914 1.00 96.25 89 THR A O 1
ATOM 660 N N . ASP A 1 90 ? -11.237 -5.072 9.541 1.00 95.88 90 ASP A N 1
ATOM 661 C CA . ASP A 1 90 ? -9.822 -5.228 9.237 1.00 95.88 90 ASP A CA 1
ATOM 662 C C . ASP A 1 90 ? -9.436 -4.414 7.994 1.00 95.88 90 ASP A C 1
ATOM 664 O O . ASP A 1 90 ? -8.415 -3.726 7.975 1.00 95.88 90 ASP A O 1
ATOM 668 N N . ALA A 1 91 ? -10.296 -4.425 6.972 1.00 95.06 91 ALA A N 1
ATOM 669 C CA . ALA A 1 91 ? -10.112 -3.639 5.761 1.00 95.06 91 ALA A CA 1
ATOM 670 C C . ALA A 1 91 ? -10.250 -2.132 6.021 1.00 95.06 91 ALA A C 1
ATOM 672 O O . ALA A 1 91 ? -9.412 -1.354 5.564 1.00 95.06 91 ALA A O 1
ATOM 673 N N . HIS A 1 92 ? -11.248 -1.716 6.806 1.00 96.44 92 HIS A N 1
ATOM 674 C CA . HIS A 1 92 ? -11.415 -0.309 7.166 1.00 96.44 92 HIS A CA 1
ATOM 675 C C . HIS A 1 92 ? -10.242 0.202 8.019 1.00 96.44 92 HIS A C 1
ATOM 677 O O . HIS A 1 92 ? -9.688 1.258 7.728 1.00 96.44 92 HIS A O 1
ATOM 683 N N . ALA A 1 93 ? -9.802 -0.567 9.017 1.00 97.25 93 ALA A N 1
ATOM 684 C CA . ALA A 1 93 ? -8.617 -0.248 9.810 1.00 97.25 93 ALA A CA 1
ATOM 685 C C . ALA A 1 93 ? -7.356 -0.147 8.933 1.00 97.25 93 ALA A C 1
ATOM 687 O O . ALA A 1 93 ? -6.558 0.774 9.105 1.00 97.25 93 ALA A O 1
ATOM 688 N N . THR A 1 94 ? -7.214 -1.037 7.942 1.00 97.69 94 THR A N 1
ATOM 689 C CA . THR A 1 94 ? -6.114 -0.988 6.962 1.00 97.69 94 THR A CA 1
ATOM 690 C C . THR A 1 94 ? -6.131 0.320 6.175 1.00 97.69 94 THR A C 1
ATOM 692 O O . THR A 1 94 ? -5.090 0.960 6.023 1.00 97.69 94 THR A O 1
ATOM 695 N N . LEU A 1 95 ? -7.310 0.750 5.718 1.00 96.38 95 LEU A N 1
ATOM 696 C CA . LEU A 1 95 ? -7.482 2.008 4.993 1.00 96.38 95 LEU A CA 1
ATOM 697 C C . LEU A 1 95 ? -7.143 3.230 5.851 1.00 96.38 95 LEU A C 1
ATOM 699 O O . LEU A 1 95 ? -6.423 4.105 5.380 1.00 96.38 95 LEU A O 1
ATOM 703 N N . LEU A 1 96 ? -7.5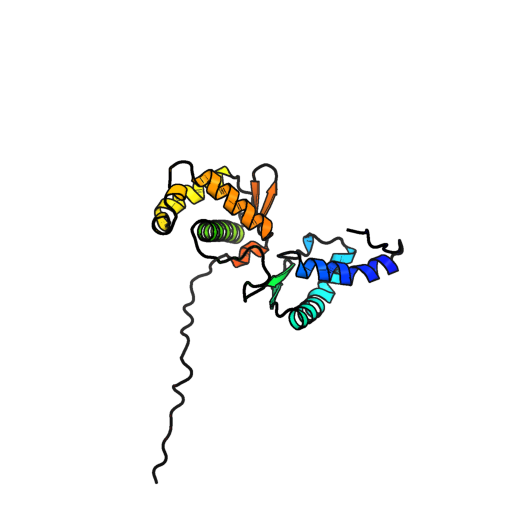85 3.262 7.110 1.00 96.94 96 LEU A N 1
ATOM 704 C CA . LEU A 1 96 ? -7.282 4.364 8.028 1.00 96.94 96 LEU A CA 1
ATOM 705 C C . LEU A 1 96 ? -5.782 4.478 8.320 1.00 96.94 96 LEU A C 1
ATOM 707 O O . LEU A 1 96 ? -5.238 5.579 8.342 1.00 96.94 96 LEU A O 1
ATOM 711 N N . VAL A 1 97 ? -5.089 3.352 8.519 1.00 97.81 97 VAL A N 1
ATOM 712 C CA . VAL A 1 97 ? -3.633 3.369 8.734 1.00 97.81 97 VAL A CA 1
ATOM 713 C C . VAL A 1 97 ? -2.895 3.785 7.462 1.00 97.81 97 VAL A C 1
ATOM 715 O O . VAL A 1 97 ? -1.946 4.566 7.544 1.00 97.81 97 VAL A O 1
ATOM 718 N N . ALA A 1 98 ? -3.331 3.321 6.286 1.00 97.81 98 ALA A N 1
ATOM 719 C CA . ALA A 1 98 ? -2.746 3.754 5.020 1.00 97.81 98 ALA A CA 1
ATOM 720 C C . ALA A 1 98 ? -2.904 5.264 4.803 1.00 97.81 98 ALA A C 1
ATOM 722 O O . ALA A 1 98 ? -1.928 5.936 4.477 1.00 97.81 98 ALA A O 1
ATOM 723 N N . GLU A 1 99 ? -4.101 5.803 5.039 1.00 96.56 99 GLU A N 1
ATOM 724 C CA . GLU A 1 99 ? -4.383 7.237 4.957 1.00 96.56 99 GLU A CA 1
ATOM 725 C C . GLU A 1 99 ? -3.530 8.037 5.953 1.00 96.56 99 GLU A C 1
ATOM 727 O O . GLU A 1 99 ? -2.922 9.043 5.578 1.00 96.56 99 GLU A O 1
ATOM 732 N N . HIS A 1 100 ? -3.417 7.571 7.202 1.00 96.69 100 HIS A N 1
ATOM 733 C CA . HIS A 1 100 ? -2.586 8.207 8.222 1.00 96.69 100 HIS A CA 1
ATOM 734 C C . HIS A 1 100 ? -1.119 8.297 7.781 1.00 96.69 100 HIS A C 1
ATOM 736 O O . HIS A 1 100 ? -0.530 9.381 7.781 1.00 96.69 100 HIS A O 1
ATOM 742 N N . LEU A 1 101 ? -0.538 7.176 7.345 1.00 97.25 101 LEU A N 1
ATOM 743 C CA . LEU A 1 101 ? 0.841 7.117 6.855 1.00 97.25 101 LEU A CA 1
ATOM 744 C C . LEU A 1 101 ? 1.048 7.993 5.611 1.00 97.25 101 LEU A C 1
ATOM 746 O O . LEU A 1 101 ? 2.037 8.725 5.522 1.00 97.25 101 LEU A O 1
ATOM 750 N N . ALA A 1 102 ? 0.107 7.962 4.669 1.00 96.00 102 ALA A N 1
ATOM 751 C CA . ALA A 1 102 ? 0.169 8.756 3.450 1.00 96.00 102 ALA A CA 1
ATOM 752 C C . ALA A 1 102 ? 0.101 10.265 3.738 1.00 96.00 102 ALA A C 1
ATOM 754 O O . ALA A 1 102 ? 0.858 11.051 3.164 1.00 96.00 102 ALA A O 1
ATOM 755 N N . SER A 1 103 ? -0.760 10.682 4.666 1.00 95.19 103 SER A N 1
ATOM 756 C CA . SER A 1 103 ? -0.871 12.076 5.098 1.00 95.19 103 SER A CA 1
ATOM 757 C C . SER A 1 103 ? 0.395 12.566 5.802 1.00 95.19 103 SER A C 1
ATOM 759 O O . SER A 1 103 ? 0.854 13.669 5.503 1.00 95.19 103 SER A O 1
ATOM 761 N N . ARG A 1 104 ? 1.038 11.731 6.631 1.00 94.81 104 ARG A N 1
ATOM 762 C CA . ARG A 1 104 ? 2.358 12.039 7.211 1.00 94.81 104 ARG A CA 1
ATOM 763 C C . ARG A 1 104 ? 3.439 12.214 6.145 1.00 94.81 104 ARG A C 1
ATOM 765 O O . ARG A 1 104 ? 4.169 13.204 6.162 1.00 94.81 104 ARG A O 1
ATOM 772 N N . MET A 1 105 ? 3.494 11.318 5.157 1.00 93.44 105 MET A N 1
ATOM 773 C CA . MET A 1 105 ? 4.441 11.446 4.044 1.00 93.44 105 MET A CA 1
ATOM 774 C C . MET A 1 105 ? 4.263 12.750 3.256 1.00 93.44 105 MET A C 1
ATOM 776 O O . MET A 1 105 ? 5.263 13.337 2.835 1.00 93.44 105 MET A O 1
ATOM 780 N N . ARG A 1 106 ? 3.017 13.215 3.068 1.00 90.75 106 ARG A N 1
ATOM 781 C CA . ARG A 1 106 ? 2.721 14.478 2.368 1.00 90.75 106 ARG A CA 1
ATOM 782 C C . ARG A 1 106 ? 3.291 15.702 3.077 1.00 90.75 106 ARG A C 1
ATOM 784 O O . ARG A 1 106 ? 3.785 16.596 2.400 1.00 90.75 106 ARG A O 1
ATOM 791 N N . VAL A 1 107 ? 3.289 15.717 4.409 1.00 92.44 107 VAL A N 1
ATOM 792 C CA . VAL A 1 107 ? 3.878 16.807 5.211 1.00 92.44 107 VAL A CA 1
ATOM 793 C C . VAL A 1 107 ? 5.378 16.621 5.484 1.00 92.44 107 VAL A C 1
ATOM 795 O O . VAL A 1 107 ? 5.965 17.354 6.271 1.00 92.44 107 VAL A O 1
ATOM 798 N N . GLY A 1 108 ? 6.026 15.660 4.813 1.00 91.19 108 GLY A N 1
ATOM 799 C CA . GLY A 1 108 ? 7.471 15.422 4.900 1.00 91.19 108 GLY A CA 1
ATOM 800 C C . GLY A 1 108 ? 7.898 14.425 5.981 1.00 91.19 108 GLY A C 1
ATOM 801 O O . GLY A 1 108 ? 9.078 14.085 6.070 1.00 91.19 108 GLY A O 1
ATOM 802 N N . GLU A 1 109 ? 6.963 13.880 6.754 1.00 92.12 109 GLU A N 1
ATOM 803 C CA . GLU A 1 109 ? 7.241 12.916 7.817 1.00 92.12 109 GLU A CA 1
ATOM 804 C C . GLU A 1 109 ? 7.268 11.485 7.266 1.00 92.12 109 GLU A C 1
ATOM 806 O O . GLU A 1 109 ? 6.297 10.735 7.331 1.00 92.12 109 GLU A O 1
ATOM 811 N N . ARG A 1 110 ? 8.411 11.102 6.693 1.00 87.00 110 ARG A N 1
ATOM 812 C CA . ARG A 1 110 ? 8.611 9.798 6.025 1.00 87.00 110 ARG A CA 1
ATOM 813 C C . ARG A 1 110 ? 9.210 8.720 6.936 1.00 87.00 110 ARG A C 1
ATOM 815 O O . ARG A 1 110 ? 9.562 7.640 6.465 1.00 87.00 110 ARG A O 1
ATOM 822 N N . GLY A 1 111 ? 9.391 9.035 8.218 1.00 91.50 111 GLY A N 1
ATOM 823 C CA . GLY A 1 111 ? 10.004 8.139 9.196 1.00 91.50 111 GLY A CA 1
ATOM 824 C C . GLY A 1 111 ? 9.172 6.881 9.436 1.00 91.50 111 GLY A C 1
ATOM 825 O O . GLY A 1 111 ? 7.946 6.903 9.340 1.00 91.50 111 GLY A O 1
ATOM 826 N N . ALA A 1 112 ? 9.847 5.780 9.766 1.00 95.75 112 ALA A N 1
ATOM 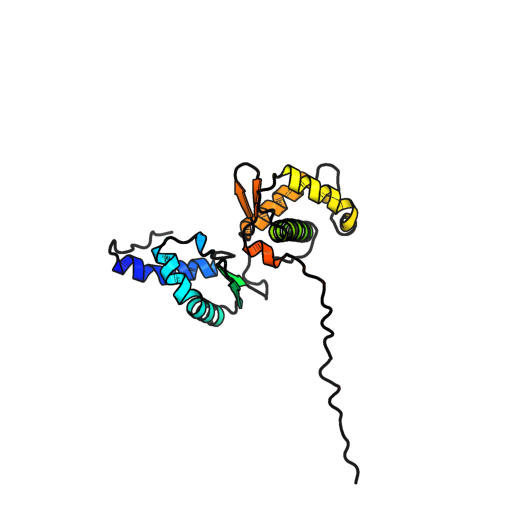827 C CA . ALA A 1 112 ? 9.171 4.546 10.139 1.00 95.75 112 ALA A CA 1
ATOM 828 C C . ALA A 1 112 ? 8.451 4.703 11.489 1.00 95.75 112 ALA A C 1
ATOM 830 O O . ALA A 1 112 ? 9.023 5.252 12.435 1.00 95.75 112 ALA A O 1
ATOM 831 N N . LEU A 1 113 ? 7.221 4.195 11.586 1.00 97.75 113 LEU A N 1
ATOM 832 C CA . LEU A 1 113 ? 6.449 4.157 12.831 1.00 97.75 113 LEU A CA 1
ATOM 833 C C . LEU A 1 113 ? 6.595 2.799 13.508 1.00 97.75 113 LEU A C 1
ATOM 835 O O . LEU A 1 113 ? 6.686 1.784 12.823 1.00 97.75 113 LEU A O 1
ATOM 839 N N . THR A 1 114 ? 6.610 2.778 14.840 1.00 98.25 114 THR A N 1
ATOM 840 C CA . THR A 1 114 ? 6.596 1.522 15.600 1.00 98.25 114 THR A CA 1
ATOM 841 C C . THR A 1 114 ? 5.205 0.898 15.587 1.00 98.25 114 THR A C 1
ATOM 843 O O . THR A 1 114 ? 4.199 1.595 15.417 1.00 98.25 114 THR A O 1
ATOM 846 N N . ASP A 1 115 ? 5.138 -0.408 15.817 1.00 97.94 115 ASP A N 1
ATOM 847 C CA . ASP A 1 115 ? 3.870 -1.135 15.933 1.00 97.94 115 ASP A CA 1
ATOM 848 C C . ASP A 1 115 ? 2.988 -0.557 17.047 1.00 97.94 115 ASP A C 1
ATOM 850 O O . ASP A 1 115 ? 1.777 -0.420 16.878 1.00 97.94 115 ASP A O 1
ATOM 854 N N . GLU A 1 116 ? 3.591 -0.114 18.152 1.00 98.12 116 GLU A N 1
ATOM 855 C CA . GLU A 1 116 ? 2.886 0.531 19.261 1.00 98.12 116 GLU A CA 1
ATOM 856 C C . GLU A 1 116 ? 2.275 1.875 18.861 1.00 98.12 116 GLU A C 1
ATOM 858 O O . GLU A 1 116 ? 1.184 2.204 19.324 1.00 98.12 116 GLU A O 1
ATOM 863 N N . ALA A 1 117 ? 2.943 2.649 17.998 1.00 98.19 117 ALA A N 1
ATOM 864 C CA . ALA A 1 117 ? 2.410 3.916 17.505 1.00 98.19 117 ALA A CA 1
ATOM 865 C C . ALA A 1 117 ? 1.198 3.689 16.587 1.00 98.19 117 ALA A C 1
ATOM 867 O O . ALA A 1 117 ? 0.201 4.402 16.694 1.00 98.19 117 ALA A O 1
ATOM 868 N N . ILE A 1 118 ? 1.251 2.662 15.733 1.00 98.38 118 ILE A N 1
ATOM 869 C CA . ILE A 1 118 ? 0.114 2.260 14.891 1.00 98.38 118 ILE A CA 1
ATOM 870 C C . ILE A 1 118 ? -1.043 1.735 15.750 1.00 98.38 118 ILE A C 1
ATOM 872 O O . ILE A 1 118 ? -2.195 2.108 15.531 1.00 98.38 118 ILE A O 1
ATOM 876 N N . ALA A 1 119 ? -0.748 0.922 16.765 1.00 98.31 119 ALA A N 1
ATOM 877 C CA . ALA A 1 119 ? -1.741 0.433 17.714 1.00 98.31 119 ALA A CA 1
ATOM 878 C C . ALA A 1 119 ? -2.387 1.583 18.507 1.00 98.31 119 ALA A C 1
ATOM 880 O O . ALA A 1 119 ? -3.603 1.608 18.680 1.00 98.31 119 ALA A O 1
ATOM 881 N N . ALA A 1 120 ? -1.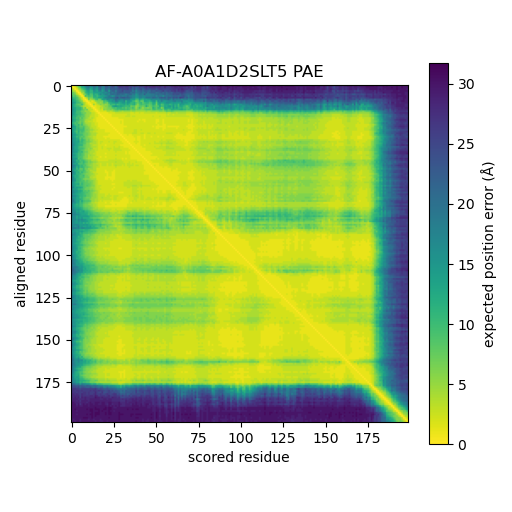606 2.574 18.949 1.00 98.19 120 ALA A N 1
ATOM 882 C CA . ALA A 1 120 ? -2.134 3.774 19.595 1.00 98.19 120 ALA A CA 1
ATOM 883 C C . ALA A 1 120 ? -3.070 4.561 18.666 1.00 98.19 120 ALA A C 1
ATOM 885 O O . ALA A 1 120 ? -4.179 4.884 19.076 1.00 98.19 120 ALA A O 1
ATOM 886 N N . PHE A 1 121 ? -2.688 4.763 17.402 1.00 98.12 121 PHE A N 1
ATOM 887 C CA . PHE A 1 121 ? -3.568 5.387 16.412 1.00 98.12 121 PHE A CA 1
ATOM 888 C C . PHE A 1 121 ? -4.889 4.618 16.227 1.00 98.12 121 PHE A C 1
ATOM 890 O O . PHE A 1 121 ? -5.955 5.226 16.175 1.00 98.12 121 PHE A O 1
ATOM 897 N N . LEU A 1 122 ? -4.850 3.282 16.158 1.00 98.12 122 LEU A N 1
ATOM 898 C CA . LEU A 1 122 ? -6.057 2.456 16.013 1.00 98.12 122 LEU A CA 1
ATOM 899 C C . LEU A 1 122 ? -6.959 2.488 17.254 1.00 98.12 122 LEU A C 1
ATOM 901 O O . LEU A 1 122 ? -8.186 2.453 17.126 1.00 98.12 122 LEU A O 1
ATOM 905 N N . ARG A 1 123 ? -6.367 2.591 18.447 1.00 97.19 123 ARG A N 1
ATOM 906 C CA . ARG A 1 123 ? -7.104 2.821 19.695 1.00 97.19 123 ARG A CA 1
ATOM 907 C C . ARG A 1 123 ? -7.903 4.119 19.605 1.00 97.19 123 ARG A C 1
ATOM 909 O O . ARG A 1 123 ? -9.113 4.086 19.784 1.00 97.19 123 ARG A O 1
ATOM 916 N N . ASP A 1 124 ? -7.256 5.216 19.222 1.00 96.88 124 ASP A N 1
ATOM 917 C CA . ASP A 1 124 ? -7.905 6.526 19.087 1.00 96.88 124 ASP A CA 1
ATOM 918 C C . ASP A 1 124 ? -8.956 6.516 17.960 1.00 96.88 124 ASP A C 1
ATOM 920 O O . ASP A 1 124 ? -10.042 7.085 18.074 1.00 96.88 124 ASP A O 1
ATOM 924 N N . ALA A 1 125 ? -8.683 5.799 16.865 1.00 95.94 125 ALA A N 1
ATOM 925 C CA . ALA A 1 125 ? -9.629 5.616 15.767 1.00 95.94 125 ALA A CA 1
ATOM 926 C C . ALA A 1 125 ? -10.898 4.854 16.193 1.00 95.94 125 ALA A C 1
ATOM 928 O O . ALA A 1 125 ? -11.961 5.054 15.595 1.00 95.94 125 ALA A O 1
ATOM 929 N N . THR A 1 126 ? -10.819 4.018 17.233 1.00 94.94 126 THR A N 1
ATOM 930 C CA . THR A 1 126 ? -11.973 3.280 17.769 1.00 94.94 126 THR A CA 1
ATOM 931 C C . THR A 1 126 ? -13.041 4.232 18.304 1.00 94.94 126 THR A C 1
ATOM 933 O O . THR A 1 126 ? -14.228 3.982 18.087 1.00 94.94 126 THR A O 1
ATOM 936 N N . ASP A 1 127 ? -12.657 5.365 18.892 1.00 92.81 127 ASP A N 1
ATOM 937 C CA . ASP A 1 127 ? -13.613 6.359 19.398 1.00 92.81 127 ASP A CA 1
ATOM 938 C C . ASP A 1 127 ? -14.461 6.960 18.268 1.00 92.81 127 ASP A C 1
ATOM 940 O O . ASP A 1 127 ? -15.656 7.219 18.429 1.00 92.81 127 ASP A O 1
ATOM 944 N N . ARG A 1 128 ? -13.863 7.139 17.083 1.00 93.69 128 ARG A N 1
ATOM 945 C CA . ARG A 1 128 ? -14.525 7.754 15.925 1.00 93.69 128 ARG A CA 1
ATOM 946 C C . ARG A 1 128 ? -15.261 6.748 15.044 1.00 93.69 128 ARG A C 1
ATOM 948 O O . ARG A 1 128 ? -16.355 7.034 14.553 1.00 93.69 128 ARG A O 1
ATOM 955 N N . TYR A 1 129 ? -14.665 5.580 14.825 1.00 94.88 129 TYR A N 1
ATOM 956 C CA . TYR A 1 129 ? -15.116 4.612 13.821 1.00 94.88 129 TYR A CA 1
ATOM 957 C C . TYR A 1 129 ? -15.582 3.281 14.410 1.00 94.88 129 TYR A C 1
ATOM 959 O O . TYR A 1 129 ? -16.194 2.485 13.696 1.00 94.88 129 TYR A O 1
ATOM 967 N N . GLY A 1 130 ? -15.381 3.049 15.708 1.00 91.69 130 GLY A N 1
ATOM 968 C CA . GLY A 1 130 ? -15.655 1.774 16.366 1.00 91.69 130 GLY A CA 1
ATOM 969 C C . GLY A 1 130 ? -17.102 1.302 16.234 1.00 91.69 130 GLY A C 1
ATOM 970 O O . GLY A 1 130 ? -17.360 0.103 16.234 1.00 91.69 130 GLY A O 1
ATOM 971 N N . ARG A 1 131 ? -18.086 2.182 16.023 1.00 94.75 131 ARG A N 1
ATOM 972 C CA . ARG A 1 131 ? -19.471 1.741 15.748 1.00 94.75 131 ARG A CA 1
ATOM 973 C C . ARG A 1 131 ? -19.595 0.831 14.514 1.00 94.75 131 ARG A C 1
ATOM 975 O O . ARG A 1 131 ? -20.514 0.024 14.465 1.00 94.75 131 ARG A O 1
ATOM 982 N N . PHE A 1 132 ? -18.670 0.944 13.559 1.00 93.44 132 PHE A N 1
ATOM 983 C CA . PHE A 1 132 ? -18.610 0.137 12.336 1.00 93.44 132 PHE A CA 1
ATOM 984 C C . PHE A 1 132 ? -17.719 -1.105 12.473 1.00 93.44 132 PHE A C 1
ATOM 986 O O . PHE A 1 132 ? -17.559 -1.864 11.519 1.00 93.44 132 PHE A O 1
ATOM 993 N N . TRP A 1 133 ? -17.085 -1.292 13.630 1.00 96.94 133 TRP A N 1
ATOM 994 C CA . TRP A 1 133 ? -16.138 -2.373 13.866 1.00 96.94 133 TRP A CA 1
ATOM 995 C C . TRP A 1 133 ? -16.763 -3.513 14.669 1.00 96.94 133 TRP A C 1
ATOM 997 O O . TRP A 1 133 ? -17.646 -3.310 15.510 1.00 96.94 133 TRP A O 1
ATOM 1007 N N . ARG A 1 134 ? -16.269 -4.731 14.424 1.00 97.38 134 ARG A N 1
ATOM 1008 C CA . ARG A 1 134 ? -16.626 -5.939 15.170 1.00 97.38 134 ARG A CA 1
ATOM 1009 C C . ARG A 1 134 ? -16.324 -5.741 16.652 1.00 97.38 134 ARG A C 1
ATOM 1011 O O . ARG A 1 134 ? -15.345 -5.092 17.008 1.00 97.38 134 ARG A O 1
ATOM 1018 N N . LYS A 1 135 ? -17.149 -6.326 17.525 1.00 96.38 135 LYS A N 1
ATOM 1019 C CA . LYS A 1 135 ? -17.067 -6.106 18.979 1.00 96.38 135 LYS A CA 1
ATOM 1020 C C . LYS A 1 135 ? -15.665 -6.367 19.542 1.00 96.38 135 LYS A C 1
ATOM 1022 O O . LYS A 1 135 ? -15.168 -5.514 20.264 1.00 96.38 135 LYS A O 1
ATOM 1027 N N . THR A 1 136 ? -15.042 -7.478 19.152 1.00 96.44 136 THR A N 1
ATOM 1028 C CA . THR A 1 136 ? -13.715 -7.904 19.627 1.00 96.44 136 THR A CA 1
ATOM 1029 C C . THR A 1 136 ? -12.602 -6.923 19.272 1.00 96.44 136 THR A C 1
ATOM 1031 O O . THR A 1 136 ? -11.697 -6.721 20.064 1.00 96.44 136 THR A O 1
ATOM 1034 N N . ALA A 1 137 ? -12.690 -6.235 18.130 1.00 95.12 137 ALA A N 1
ATOM 1035 C CA . ALA A 1 137 ? -11.686 -5.254 17.711 1.00 95.12 137 ALA A CA 1
ATOM 1036 C C . ALA A 1 137 ? -11.729 -3.943 18.518 1.00 95.12 137 ALA A C 1
ATOM 1038 O O . ALA A 1 137 ? -10.876 -3.084 18.330 1.00 95.12 137 ALA A O 1
ATOM 1039 N N . ARG A 1 138 ? -12.741 -3.769 19.376 1.00 94.81 138 ARG A N 1
ATOM 1040 C CA . ARG A 1 138 ? -12.958 -2.565 20.196 1.00 94.81 138 ARG A CA 1
ATOM 1041 C C . ARG A 1 138 ? -12.661 -2.810 21.668 1.00 94.81 138 ARG A C 1
ATOM 1043 O O . ARG A 1 138 ? -12.843 -1.914 22.488 1.00 94.81 138 ARG A O 1
ATOM 1050 N N . GLU A 1 139 ? -12.304 -4.039 22.019 1.00 95.81 139 GLU A N 1
ATOM 1051 C CA . GLU A 1 139 ? -11.952 -4.382 23.387 1.00 95.81 139 GLU A CA 1
ATOM 1052 C C . GLU A 1 139 ? -10.583 -3.773 23.725 1.00 95.81 139 GLU A C 1
ATOM 1054 O O . GLU A 1 139 ? -9.700 -3.739 22.864 1.00 95.81 139 GLU A O 1
ATOM 1059 N N . PRO A 1 140 ? -10.376 -3.277 24.955 1.00 94.00 140 PRO A N 1
ATOM 1060 C CA . PRO A 1 140 ? -9.083 -2.735 25.351 1.00 94.00 140 PRO A CA 1
ATOM 1061 C C . PRO A 1 140 ? -7.950 -3.747 25.127 1.00 94.00 140 PRO A C 1
ATOM 1063 O O . PRO A 1 140 ? -8.004 -4.865 25.636 1.00 94.00 140 PRO A O 1
ATOM 1066 N N . GLY A 1 141 ? -6.913 -3.353 24.387 1.00 94.94 141 GLY A N 1
ATOM 1067 C CA . GLY A 1 141 ? -5.774 -4.205 24.036 1.00 94.94 141 GLY A CA 1
ATOM 1068 C C . GLY A 1 141 ? -5.879 -4.847 22.649 1.00 94.94 141 GLY A C 1
ATOM 1069 O O . GLY A 1 141 ? -4.846 -5.229 22.091 1.00 94.94 141 GLY A O 1
ATOM 1070 N N . ALA A 1 142 ? -7.079 -4.918 22.058 1.00 96.81 142 ALA A N 1
ATOM 1071 C CA . ALA A 1 142 ? -7.296 -5.492 20.728 1.00 96.81 142 ALA A CA 1
ATOM 1072 C C . ALA A 1 142 ? -6.617 -4.682 19.612 1.00 96.81 142 ALA A C 1
ATOM 1074 O O . ALA A 1 142 ? -6.330 -5.218 18.540 1.00 96.81 142 ALA A O 1
ATOM 1075 N N . GLU A 1 143 ? -6.290 -3.410 19.863 1.00 97.25 143 GLU A N 1
ATOM 1076 C CA . GLU A 1 143 ? -5.605 -2.550 18.899 1.00 97.25 143 GLU A CA 1
ATOM 1077 C C . GLU A 1 143 ? -4.234 -3.095 18.467 1.00 97.25 143 GLU A C 1
ATOM 1079 O O . GLU A 1 143 ? -3.779 -2.794 17.367 1.00 97.25 143 GLU A O 1
ATOM 1084 N N . ARG A 1 144 ? -3.579 -3.915 19.304 1.00 97.62 144 ARG A N 1
ATOM 1085 C CA . ARG A 1 144 ? -2.268 -4.511 18.995 1.00 97.62 144 ARG A CA 1
ATOM 1086 C C . ARG A 1 144 ? -2.386 -5.614 17.952 1.00 97.62 144 ARG A C 1
ATOM 1088 O O . ARG A 1 144 ? -1.636 -5.621 16.982 1.00 97.62 144 ARG A O 1
ATOM 1095 N N . GLU A 1 145 ? -3.343 -6.518 18.139 1.00 97.81 145 GLU A N 1
ATOM 1096 C CA . GLU A 1 145 ? -3.632 -7.583 17.175 1.00 97.81 145 GLU A CA 1
ATOM 1097 C C . GLU A 1 145 ? -4.146 -6.982 15.860 1.00 97.81 145 GLU A C 1
ATOM 1099 O O . GLU A 1 145 ? -3.694 -7.355 14.778 1.00 97.81 145 GLU A O 1
ATOM 1104 N N . LEU A 1 146 ? -5.019 -5.972 15.949 1.00 97.81 146 LEU A N 1
ATOM 1105 C CA . LEU A 1 146 ? -5.500 -5.250 14.776 1.00 97.81 146 LEU A CA 1
ATOM 1106 C C . LEU A 1 146 ? -4.356 -4.542 14.033 1.00 97.81 146 LEU A C 1
ATOM 1108 O O . LEU A 1 146 ? -4.307 -4.604 12.807 1.00 97.81 146 LEU A O 1
ATOM 1112 N N . ALA A 1 147 ? -3.411 -3.917 14.745 1.00 98.25 147 ALA A N 1
ATOM 1113 C CA . ALA A 1 147 ? -2.236 -3.295 14.138 1.00 98.25 147 ALA A CA 1
ATOM 1114 C C . ALA A 1 147 ? -1.369 -4.316 13.393 1.00 98.25 147 ALA A C 1
ATOM 1116 O O . ALA A 1 147 ? -0.979 -4.055 12.258 1.00 98.25 147 ALA A O 1
ATOM 1117 N N . GLN A 1 148 ? -1.101 -5.482 13.988 1.00 97.75 148 GLN A N 1
ATOM 1118 C CA . GLN A 1 148 ? -0.330 -6.544 13.333 1.00 97.75 148 GLN A CA 1
ATOM 1119 C C . GLN A 1 148 ? -0.992 -6.996 12.030 1.00 97.75 148 GLN A C 1
ATOM 1121 O O . GLN A 1 148 ? -0.336 -7.035 10.990 1.00 97.75 148 GLN A O 1
ATOM 1126 N N . LEU A 1 149 ? -2.302 -7.248 12.068 1.00 97.25 149 LEU A N 1
ATOM 1127 C CA . LEU A 1 149 ? -3.076 -7.639 10.895 1.00 97.25 149 LEU A CA 1
ATOM 1128 C C . LEU A 1 149 ? -3.046 -6.560 9.800 1.00 97.25 149 LEU A C 1
ATOM 1130 O O . LEU A 1 149 ? -2.831 -6.855 8.624 1.00 97.25 149 LEU A O 1
ATOM 1134 N N . VAL A 1 150 ? -3.253 -5.297 10.178 1.00 97.94 150 VAL A N 1
ATOM 1135 C CA . VAL A 1 150 ? -3.201 -4.163 9.249 1.00 97.94 150 VAL A CA 1
ATOM 1136 C C . VAL A 1 150 ? -1.820 -4.053 8.604 1.00 97.94 150 VAL A C 1
ATOM 1138 O O . VAL A 1 150 ? -1.718 -3.929 7.386 1.00 97.94 150 VAL A O 1
ATOM 1141 N N . LEU A 1 151 ? -0.753 -4.136 9.396 1.00 98.06 151 LEU A N 1
ATOM 1142 C CA . LEU A 1 151 ? 0.621 -4.043 8.908 1.00 98.06 151 LEU A CA 1
ATOM 1143 C C . LEU A 1 151 ? 0.999 -5.222 8.009 1.00 98.06 151 LEU A C 1
ATOM 1145 O O . LEU A 1 151 ? 1.701 -5.022 7.018 1.00 98.06 151 LEU A O 1
ATOM 1149 N N . GLU A 1 152 ? 0.497 -6.424 8.296 1.00 97.00 152 GLU A N 1
ATOM 1150 C CA . GLU A 1 152 ? 0.637 -7.582 7.414 1.00 97.00 152 GLU A CA 1
ATOM 1151 C C . GLU A 1 152 ? -0.043 -7.330 6.061 1.00 97.00 152 GLU A C 1
ATOM 1153 O O . GLU A 1 152 ? 0.571 -7.536 5.013 1.00 97.00 152 GLU A O 1
ATOM 1158 N N . ARG A 1 153 ? -1.285 -6.826 6.058 1.00 97.06 153 ARG A N 1
ATOM 1159 C CA . ARG A 1 153 ? -2.016 -6.502 4.820 1.00 97.06 153 ARG A CA 1
ATOM 1160 C C . ARG A 1 153 ? -1.315 -5.415 4.008 1.00 97.06 153 ARG A C 1
ATOM 1162 O O . ARG A 1 153 ? -1.135 -5.583 2.806 1.00 97.06 153 ARG A O 1
ATOM 1169 N N . LEU A 1 154 ? -0.877 -4.331 4.650 1.00 97.62 154 LEU A N 1
ATOM 1170 C CA . LEU A 1 154 ? -0.120 -3.269 3.978 1.00 97.62 154 LEU A CA 1
ATOM 1171 C C . LEU A 1 154 ? 1.216 -3.783 3.427 1.00 97.62 154 LEU A C 1
ATOM 1173 O O . LEU A 1 154 ? 1.637 -3.344 2.358 1.00 97.62 154 LEU A O 1
ATOM 1177 N N . GLY A 1 155 ? 1.867 -4.719 4.123 1.00 96.75 155 GLY A N 1
ATOM 1178 C CA . GLY A 1 155 ? 3.080 -5.385 3.651 1.00 96.75 155 GLY A CA 1
ATOM 1179 C C . GLY A 1 155 ? 2.826 -6.248 2.414 1.00 96.75 155 GLY A C 1
ATOM 1180 O O . GLY A 1 155 ? 3.554 -6.128 1.432 1.00 96.75 155 GLY A O 1
ATOM 1181 N N . LYS A 1 156 ? 1.749 -7.048 2.415 1.00 95.75 156 LYS A N 1
ATOM 1182 C CA . LYS A 1 156 ? 1.321 -7.847 1.249 1.00 95.75 156 LYS A CA 1
ATOM 1183 C C . LYS A 1 156 ? 1.006 -6.988 0.028 1.00 95.75 156 LYS A C 1
ATOM 1185 O O . LYS A 1 156 ? 1.241 -7.431 -1.083 1.00 95.75 156 LYS A O 1
ATOM 1190 N N . LEU A 1 157 ? 0.521 -5.765 0.237 1.00 95.44 157 LEU A N 1
ATOM 1191 C CA . LEU A 1 157 ? 0.257 -4.778 -0.816 1.00 95.44 157 LEU A CA 1
ATOM 1192 C C . LEU A 1 157 ? 1.489 -3.932 -1.189 1.00 95.44 157 LEU A C 1
ATOM 1194 O O . LEU A 1 157 ? 1.368 -3.002 -1.984 1.00 95.44 157 LEU A O 1
ATOM 1198 N N . GLN A 1 158 ? 2.652 -4.212 -0.589 1.00 96.38 158 GLN A N 1
ATOM 1199 C CA . GLN A 1 158 ? 3.891 -3.445 -0.742 1.00 96.38 158 GLN A CA 1
ATOM 1200 C C . GLN A 1 158 ? 3.717 -1.939 -0.485 1.00 96.38 158 GLN A C 1
ATOM 1202 O O . GLN A 1 158 ? 4.364 -1.105 -1.105 1.00 96.38 158 GLN A O 1
ATOM 1207 N N . LEU A 1 159 ? 2.856 -1.567 0.461 1.00 96.94 159 LEU A N 1
ATOM 1208 C CA . LEU A 1 159 ? 2.637 -0.172 0.862 1.00 96.94 159 LEU A CA 1
ATOM 1209 C C . LEU A 1 159 ? 3.528 0.242 2.033 1.00 96.94 159 LEU A C 1
ATOM 1211 O O . LEU A 1 159 ? 3.744 1.431 2.265 1.00 96.94 159 LEU A O 1
ATOM 1215 N N . VAL A 1 160 ? 4.054 -0.735 2.771 1.00 97.75 160 VAL A N 1
ATOM 1216 C CA . VAL A 1 160 ? 5.010 -0.534 3.860 1.00 97.75 160 VAL A CA 1
ATOM 1217 C C . VAL A 1 160 ? 6.134 -1.560 3.767 1.00 97.75 160 VAL A C 1
ATOM 1219 O O . VAL A 1 160 ? 5.905 -2.718 3.426 1.00 97.75 160 VAL A O 1
ATOM 1222 N N . ALA A 1 161 ? 7.345 -1.143 4.119 1.00 96.62 161 ALA A N 1
ATOM 1223 C CA . ALA A 1 161 ? 8.461 -2.034 4.404 1.00 96.62 161 ALA A CA 1
ATOM 1224 C C . ALA A 1 161 ? 8.568 -2.247 5.919 1.00 96.62 161 ALA A C 1
ATOM 1226 O O . ALA A 1 161 ? 8.398 -1.304 6.698 1.00 96.62 161 ALA A O 1
ATOM 1227 N N . ARG A 1 162 ? 8.838 -3.487 6.334 1.00 96.00 162 ARG A N 1
ATOM 1228 C CA . ARG A 1 162 ? 8.910 -3.898 7.741 1.00 96.00 162 ARG A CA 1
ATOM 1229 C C . ARG A 1 162 ? 10.360 -4.138 8.145 1.00 96.00 162 ARG A C 1
ATOM 1231 O O . ARG A 1 162 ? 11.053 -4.890 7.471 1.00 96.00 162 ARG A O 1
ATOM 1238 N N . GLU A 1 163 ? 10.790 -3.522 9.239 1.00 93.00 163 GLU A N 1
ATOM 1239 C CA . GLU A 1 163 ? 12.135 -3.682 9.805 1.00 93.00 163 GLU A CA 1
ATOM 1240 C C . GLU A 1 163 ? 12.067 -3.439 11.317 1.00 93.00 163 GLU A C 1
ATOM 1242 O O . GLU A 1 163 ? 11.513 -2.429 11.742 1.00 93.00 163 GLU A O 1
ATOM 1247 N N . ASP A 1 164 ? 12.560 -4.379 12.128 1.00 91.88 164 ASP A N 1
ATOM 1248 C CA . ASP A 1 164 ? 12.693 -4.249 13.591 1.00 91.88 164 ASP A CA 1
ATOM 1249 C C . ASP A 1 164 ? 11.454 -3.697 14.330 1.00 91.88 164 ASP A C 1
ATOM 1251 O O . ASP A 1 164 ? 11.544 -2.776 15.144 1.00 91.88 164 ASP A O 1
ATOM 1255 N N . GLY A 1 165 ? 10.263 -4.234 14.030 1.00 93.25 165 GLY A N 1
ATOM 1256 C CA . GLY A 1 165 ? 9.006 -3.784 14.654 1.00 93.25 165 GLY A CA 1
ATOM 1257 C C . GLY A 1 165 ? 8.571 -2.380 14.221 1.00 93.25 165 GLY A C 1
ATOM 1258 O O . GLY A 1 165 ? 7.813 -1.704 14.919 1.00 93.25 165 GLY A O 1
ATOM 1259 N N . ARG A 1 166 ? 9.078 -1.913 13.076 1.00 96.56 166 ARG A N 1
ATOM 1260 C CA . ARG A 1 166 ? 8.728 -0.632 12.472 1.00 96.56 166 ARG A CA 1
ATOM 1261 C C . ARG A 1 166 ? 8.187 -0.818 11.066 1.00 96.56 166 ARG A C 1
ATOM 1263 O O . ARG A 1 166 ? 8.620 -1.682 10.305 1.00 96.56 166 ARG A O 1
ATOM 1270 N N . ALA A 1 167 ? 7.220 0.018 10.714 1.00 97.69 167 ALA A N 1
ATOM 1271 C CA . ALA A 1 167 ? 6.676 0.141 9.374 1.00 97.69 167 ALA A CA 1
ATOM 1272 C C . ALA A 1 167 ? 7.163 1.444 8.750 1.00 97.69 167 ALA A C 1
ATOM 1274 O O . ALA A 1 167 ? 6.780 2.535 9.178 1.00 97.69 167 ALA A O 1
ATOM 1275 N N . ARG A 1 168 ? 7.999 1.327 7.721 1.00 97.12 168 ARG A N 1
ATOM 1276 C CA . ARG A 1 168 ? 8.374 2.448 6.864 1.00 97.12 168 ARG A CA 1
ATOM 1277 C C . ARG A 1 168 ? 7.391 2.523 5.699 1.00 97.12 168 ARG A C 1
ATOM 1279 O O . ARG A 1 168 ? 7.308 1.555 4.942 1.00 97.12 168 ARG A O 1
ATOM 1286 N N . PRO A 1 169 ? 6.664 3.632 5.517 1.00 97.06 169 PRO A N 1
ATOM 1287 C CA . PRO A 1 169 ? 5.754 3.751 4.390 1.00 97.06 169 PRO A CA 1
ATOM 1288 C C . PRO A 1 169 ? 6.524 3.821 3.060 1.00 97.06 169 PRO A C 1
ATOM 1290 O O . PRO A 1 169 ? 7.583 4.449 2.970 1.00 97.06 169 PRO A O 1
ATOM 1293 N N . LEU A 1 170 ? 6.005 3.140 2.037 1.00 96.88 170 LEU A N 1
ATOM 1294 C CA . LEU A 1 170 ? 6.544 3.131 0.675 1.00 96.88 170 LEU A CA 1
ATOM 1295 C C . LEU A 1 170 ? 5.780 4.124 -0.212 1.00 96.88 170 LEU A C 1
ATOM 1297 O O . LEU A 1 170 ? 4.608 4.388 0.052 1.00 96.88 170 LEU A O 1
ATOM 1301 N N . PRO A 1 171 ? 6.398 4.678 -1.276 1.00 95.62 171 PRO A N 1
ATOM 1302 C CA . PRO A 1 171 ? 5.821 5.796 -2.028 1.00 95.62 171 PRO A CA 1
ATOM 1303 C C . PRO A 1 171 ? 4.391 5.570 -2.531 1.00 95.62 171 PRO A C 1
ATOM 1305 O O . PRO A 1 171 ? 3.577 6.490 -2.477 1.00 95.62 171 PRO A O 1
ATOM 1308 N N . ALA A 1 172 ? 4.051 4.341 -2.930 1.00 95.31 172 ALA A N 1
ATOM 1309 C CA . ALA A 1 172 ? 2.730 4.058 -3.487 1.00 95.31 172 ALA A CA 1
ATOM 1310 C C . ALA A 1 172 ? 1.582 4.191 -2.468 1.00 95.31 172 ALA A C 1
ATOM 1312 O O . ALA A 1 172 ? 0.429 4.323 -2.877 1.00 95.31 172 ALA A O 1
ATOM 1313 N N . ILE A 1 173 ? 1.873 4.240 -1.159 1.00 95.69 173 ILE A N 1
ATOM 1314 C CA . ILE A 1 173 ? 0.872 4.542 -0.124 1.00 95.69 173 ILE A CA 1
ATOM 1315 C C . ILE A 1 173 ? 0.230 5.919 -0.327 1.00 95.69 173 ILE A C 1
ATOM 1317 O O . ILE A 1 173 ? -0.905 6.136 0.090 1.00 95.69 173 ILE A O 1
ATOM 1321 N N . ALA A 1 174 ? 0.907 6.826 -1.044 1.00 92.25 174 ALA A N 1
ATOM 1322 C CA . ALA A 1 174 ? 0.391 8.141 -1.404 1.00 92.25 174 ALA A CA 1
ATOM 1323 C C . ALA 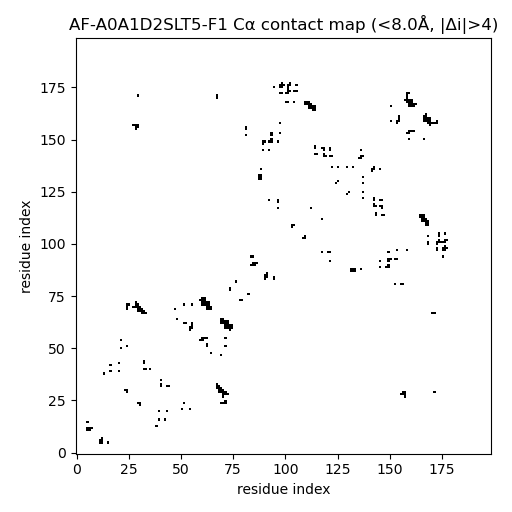A 1 174 ? -0.925 8.091 -2.207 1.00 92.25 174 ALA A C 1
ATOM 1325 O O . ALA A 1 174 ? -1.606 9.107 -2.306 1.00 92.25 174 ALA A O 1
ATOM 1326 N N . ARG A 1 175 ? -1.327 6.933 -2.750 1.00 89.44 175 ARG A N 1
ATOM 1327 C CA . ARG A 1 175 ? -2.652 6.751 -3.371 1.00 89.44 175 ARG A CA 1
ATOM 1328 C C . ARG A 1 175 ? -3.815 6.896 -2.382 1.00 89.44 175 ARG A C 1
ATOM 1330 O O . ARG A 1 175 ? -4.899 7.301 -2.775 1.00 89.44 175 ARG A O 1
ATOM 1337 N N . PHE A 1 176 ? -3.584 6.584 -1.107 1.00 92.00 176 PHE A N 1
ATOM 1338 C CA . PHE A 1 176 ? -4.598 6.651 -0.044 1.00 92.00 176 PHE A CA 1
ATOM 1339 C C . PHE A 1 176 ? -4.597 7.986 0.684 1.00 92.00 176 PHE A C 1
ATOM 1341 O O . PHE A 1 176 ? -5.321 8.190 1.655 1.00 92.00 176 PHE A O 1
ATOM 1348 N N . ALA A 1 177 ? -3.757 8.902 0.225 1.00 85.75 177 ALA A N 1
ATOM 1349 C CA . ALA A 1 177 ? -3.696 10.233 0.748 1.00 85.75 177 ALA A CA 1
ATOM 1350 C C . ALA A 1 177 ? -4.947 10.979 0.244 1.00 85.75 177 ALA A C 1
ATOM 1352 O O . ALA A 1 177 ? -4.959 11.514 -0.863 1.00 85.75 177 ALA A O 1
ATOM 1353 N N . LEU A 1 178 ? -6.012 11.020 1.052 1.00 77.56 178 LEU A N 1
ATOM 1354 C CA . LEU A 1 178 ? -7.231 11.758 0.710 1.00 77.56 178 LEU A CA 1
ATOM 1355 C C . LEU A 1 178 ? -6.895 13.238 0.481 1.00 77.56 178 LEU A C 1
ATOM 1357 O O . LEU A 1 178 ? -6.239 13.858 1.320 1.00 77.56 178 LEU A O 1
ATOM 1361 N N . GLY A 1 179 ? -7.238 13.775 -0.688 1.00 64.62 179 GLY A N 1
ATOM 1362 C CA . GLY A 1 179 ? -7.247 15.219 -0.929 1.00 64.62 179 GLY A CA 1
ATOM 1363 C C . GLY A 1 179 ? -8.498 15.861 -0.328 1.00 64.62 179 GLY A C 1
ATOM 1364 O O . GLY A 1 179 ? -9.306 15.181 0.308 1.00 64.62 179 GLY A O 1
ATOM 1365 N N . GLU A 1 180 ? -8.688 17.160 -0.552 1.00 50.75 180 GLU A N 1
ATOM 1366 C CA . GLU A 1 180 ? -10.008 17.760 -0.344 1.00 50.75 180 GLU A CA 1
ATOM 1367 C C . GLU A 1 180 ? -11.028 17.032 -1.232 1.00 50.75 180 GLU A C 1
ATOM 1369 O O . GLU A 1 180 ? -10.755 16.729 -2.394 1.00 50.75 180 GLU A O 1
ATOM 1374 N N . ALA A 1 181 ? -12.180 16.671 -0.666 1.00 50.09 181 ALA A N 1
ATOM 1375 C CA . ALA A 1 181 ? -13.202 15.943 -1.401 1.00 50.09 181 ALA A CA 1
ATOM 1376 C C . ALA A 1 181 ? -13.840 16.862 -2.453 1.00 50.09 181 ALA A C 1
ATOM 1378 O O . ALA A 1 181 ? -14.676 17.702 -2.122 1.00 50.09 181 ALA A O 1
ATOM 1379 N N . GLU A 1 182 ? -13.487 16.678 -3.724 1.00 48.94 182 GLU A N 1
ATOM 1380 C CA . GLU A 1 182 ? -14.231 17.270 -4.834 1.00 48.94 182 GLU A CA 1
ATOM 1381 C C . GLU A 1 182 ? -15.436 16.384 -5.167 1.00 48.94 182 GLU A C 1
ATOM 1383 O O . GLU A 1 182 ? -15.316 15.278 -5.700 1.00 48.94 182 GLU A O 1
ATOM 1388 N N . LEU A 1 183 ? -16.634 16.867 -4.831 1.00 57.94 183 LEU A N 1
ATOM 1389 C CA . LEU A 1 183 ? -17.883 16.244 -5.254 1.00 57.94 183 LEU A CA 1
ATOM 1390 C C . LEU A 1 183 ? -18.066 16.469 -6.759 1.00 57.94 183 LEU A C 1
ATOM 1392 O O . LEU A 1 183 ? -18.602 17.491 -7.186 1.00 57.94 183 LEU A O 1
ATOM 1396 N N . VAL A 1 184 ? -17.648 15.500 -7.572 1.00 56.81 184 VAL A N 1
ATOM 1397 C CA . VAL A 1 184 ? -17.965 15.502 -9.003 1.00 56.81 184 VAL A CA 1
ATOM 1398 C C . VAL A 1 184 ? -19.441 15.149 -9.165 1.00 56.81 184 VAL A C 1
ATOM 1400 O O . VAL A 1 184 ? -19.850 13.992 -9.043 1.00 56.81 184 VAL A O 1
ATOM 1403 N N . GLN A 1 185 ? -20.263 16.164 -9.421 1.00 48.41 185 GLN A N 1
ATOM 1404 C CA . GLN A 1 185 ? -21.674 15.982 -9.734 1.00 48.41 185 GLN A CA 1
ATOM 1405 C C . GLN A 1 185 ? -21.782 15.235 -11.071 1.00 48.41 185 GLN A C 1
ATOM 1407 O O . GLN A 1 185 ? -21.491 15.778 -12.137 1.00 48.41 185 GLN A O 1
ATOM 1412 N N . ARG A 1 186 ? -22.175 13.960 -11.023 1.00 51.75 186 ARG A N 1
ATOM 1413 C CA . ARG A 1 186 ? -22.439 13.179 -12.233 1.00 51.75 186 ARG A CA 1
ATOM 1414 C C . ARG A 1 186 ? -23.751 13.682 -12.832 1.00 51.75 186 ARG A C 1
ATOM 1416 O O . ARG A 1 186 ? -24.819 13.363 -12.319 1.00 51.75 186 ARG A O 1
ATOM 1423 N N . VAL A 1 187 ? -23.673 14.495 -13.884 1.00 54.38 187 VAL A N 1
ATOM 1424 C CA . VAL A 1 187 ? -24.854 14.864 -14.675 1.00 54.38 187 VAL A CA 1
ATOM 1425 C C . VAL A 1 187 ? -25.353 13.588 -15.369 1.00 54.38 187 VAL A C 1
ATOM 1427 O O . VAL A 1 187 ? -24.573 12.966 -16.096 1.00 54.38 187 VAL A O 1
ATOM 1430 N N . PRO A 1 188 ? -26.600 13.141 -15.131 1.00 50.69 188 PRO A N 1
ATOM 1431 C CA . PRO A 1 188 ? -27.159 11.992 -15.832 1.00 50.69 188 PRO A CA 1
ATOM 1432 C C . PRO A 1 188 ? -27.209 12.278 -17.339 1.00 50.69 188 PRO A C 1
ATOM 1434 O O . PRO A 1 188 ? -27.571 13.393 -17.726 1.00 50.69 188 PRO A O 1
ATOM 1437 N N . PRO A 1 189 ? -26.890 11.301 -18.202 1.00 56.44 189 PRO A N 1
ATOM 1438 C CA . PRO A 1 189 ? -27.039 11.453 -19.639 1.00 56.44 189 PRO A CA 1
ATOM 1439 C C . PRO A 1 189 ? -28.517 11.288 -20.010 1.00 56.44 189 PRO A C 1
ATOM 1441 O O . PRO A 1 189 ? -28.893 10.279 -20.584 1.00 56.44 189 PRO A O 1
ATOM 1444 N N . ASP A 1 190 ? -29.360 12.248 -19.625 1.00 60.81 190 ASP A N 1
ATOM 1445 C CA . ASP A 1 190 ? -30.665 12.459 -20.262 1.00 60.81 190 ASP A CA 1
ATOM 1446 C C . ASP A 1 190 ? -31.232 13.844 -19.916 1.00 60.81 190 ASP A C 1
ATOM 1448 O O . ASP A 1 190 ? -32.156 14.026 -19.126 1.00 60.81 190 ASP A O 1
ATOM 1452 N N . ALA A 1 191 ? -30.608 14.869 -20.494 1.00 52.50 191 ALA A N 1
ATOM 1453 C CA . ALA A 1 191 ? -31.171 16.217 -20.579 1.00 52.50 191 ALA A CA 1
ATOM 1454 C C . ALA A 1 191 ? -30.825 16.898 -21.919 1.00 52.50 191 ALA A C 1
ATOM 1456 O O . ALA A 1 191 ? -30.841 18.123 -22.023 1.00 52.50 191 ALA A O 1
ATOM 1457 N N . ALA A 1 192 ? -30.512 16.118 -22.960 1.00 51.31 192 ALA A N 1
ATOM 1458 C CA . ALA A 1 192 ? -30.466 16.609 -24.334 1.00 51.31 192 ALA A CA 1
ATOM 1459 C C . ALA A 1 192 ? -31.839 16.343 -24.957 1.00 51.31 192 ALA A C 1
ATOM 1461 O O . ALA A 1 192 ? -32.143 15.246 -25.416 1.00 51.31 192 ALA A O 1
ATOM 1462 N N . GLY A 1 193 ? -32.699 17.352 -24.844 1.00 47.16 193 GLY A N 1
ATOM 1463 C CA . GLY A 1 193 ? -34.124 17.275 -25.113 1.00 47.16 193 GLY A CA 1
ATOM 1464 C C . GLY A 1 193 ? -34.496 16.701 -26.477 1.00 47.16 193 GLY A C 1
ATOM 1465 O O . GLY A 1 193 ? -34.033 17.146 -27.526 1.00 47.16 193 GLY A O 1
ATOM 1466 N N . SER A 1 194 ? -35.475 15.799 -26.421 1.00 48.16 194 SER A N 1
ATOM 1467 C CA . SER A 1 194 ? -36.600 15.750 -27.353 1.00 48.16 194 SER A CA 1
ATOM 1468 C C . SER A 1 194 ? -37.039 17.179 -27.712 1.00 48.16 194 SER A C 1
ATOM 1470 O O . SER A 1 194 ? -37.781 17.818 -26.963 1.00 48.16 194 SER A O 1
ATOM 1472 N N . THR A 1 195 ? -36.594 17.680 -28.862 1.00 44.81 195 THR A N 1
ATOM 1473 C CA . THR A 1 195 ? -37.276 18.781 -29.545 1.00 44.81 195 THR A CA 1
ATOM 1474 C C . THR A 1 195 ? -38.231 18.136 -30.533 1.00 44.81 195 THR A C 1
ATOM 1476 O O . THR A 1 195 ? -37.814 17.466 -31.477 1.00 44.81 195 THR A O 1
ATOM 1479 N N . GLY A 1 196 ? -39.517 18.254 -30.211 1.00 38.22 196 GLY A N 1
ATOM 1480 C CA . GLY A 1 196 ? -40.608 17.617 -30.918 1.00 38.22 196 GLY A CA 1
ATOM 1481 C C . GLY A 1 196 ? -40.752 18.086 -32.360 1.00 38.22 196 GLY A C 1
ATOM 1482 O O . GLY A 1 196 ? -40.480 19.231 -32.711 1.00 38.22 196 GLY A O 1
ATOM 1483 N N . ALA A 1 197 ? -41.266 17.166 -33.169 1.00 41.00 197 ALA A N 1
ATOM 1484 C CA . ALA A 1 197 ? -42.075 17.505 -34.320 1.00 41.00 197 ALA A CA 1
ATOM 1485 C C . ALA A 1 197 ? -43.280 18.336 -33.859 1.00 41.00 197 ALA A C 1
ATOM 1487 O O . ALA A 1 197 ? -43.936 17.939 -32.898 1.00 41.00 197 ALA A O 1
ATOM 1488 N N . LEU A 1 198 ? -43.552 19.453 -34.538 1.00 40.75 198 LEU A N 1
ATOM 1489 C CA . LEU A 1 198 ? -44.879 19.988 -34.862 1.00 40.75 198 LEU A CA 1
ATOM 1490 C C . LEU A 1 198 ? -44.700 21.209 -35.791 1.00 40.75 198 LEU A C 1
ATOM 1492 O O . LEU A 1 198 ? -43.971 22.139 -35.448 1.00 40.75 198 LEU A O 1
ATOM 1496 N N . PHE A 1 199 ? -45.446 21.162 -36.903 1.00 42.56 199 PHE A N 1
ATOM 1497 C CA . PHE A 1 199 ? -45.511 22.038 -38.089 1.00 42.56 199 PHE A CA 1
ATOM 1498 C C . PHE A 1 199 ? -44.524 21.743 -39.222 1.00 42.56 199 PHE A C 1
ATOM 1500 O O . PHE A 1 199 ? -43.318 22.034 -39.091 1.00 42.56 199 PHE A O 1
#

Foldseek 3Di:
DDDDDQPPDPVSVLVVLLVVVLVCQLQAQWDFLVVDDPSSSVVCVVCVVVSLVVSCVVPVWDWDDDPGTIHTHDPVPPRDPADPCDDADLNVLLLVLLQVQLQCVVVVNQDWDALVRSLVVQQVVCVVCVVRHDPQCNPPPNSSVSSVSSLVSCVSSVQWDDDDRTTGGDPVSNVSNDDPDDDPPPDDPPDPDDPDDDD

Nearest PDB structures (foldseek):
  3rpu-assembly2_Z-2  TM=6.623E-01  e=1.014E-03  Escherichia coli K-12
  7v8p-assembly1_A-2  TM=6.247E-01  e=7.704E-04  Shigella flexneri
  3rpu-assembly1_E  TM=6.639E-01  e=1.264E-03  Escherichia coli K-12
  8q72-assembly1_J  TM=6.808E-01  e=1.451E+00  Escherichia coli
  2l01-assembly1_B  TM=3.884E-01  e=4.869E+00  Phocaeicola vulgatus ATCC 8482

Sequence (199 aa):
LAAEHVADSDEGRRTALRPRLARRLLDDPVVYTDSLDADAQAYFVNQRGPMAARLCDATGLAAEQRAEGVALTDEAGTLSDVAMPAEGTDAHATLLVAEHLASRMRVGERGALTDEAIAAFLRDATDRYGRFWRKTAREPGAERELAQLVLERLGKLQLVAREDGRARPLPAIARFALGEAELVQRVPPDAAGSTGALF

Radius of gyration: 21.9 Å; Cα contacts (8 Å, |Δi|>4): 215; chains: 1; bounding box: 72×47×63 Å

pLDDT: mean 86.88, std 16.44, range [35.84, 98.38]

Solvent-accessible surface area (backbone atoms only — not comparable to full-atom values): 11811 Å² total; per-residue (Å²): 134,82,81,77,84,64,51,99,41,77,68,36,50,58,65,48,44,59,63,53,52,51,49,40,42,72,72,37,58,53,43,46,48,86,78,43,56,72,72,54,32,63,49,40,78,76,39,47,63,70,50,41,52,57,48,21,77,74,69,73,35,44,71,49,80,56,96,62,30,40,27,53,43,59,89,85,61,84,85,56,96,74,72,81,86,48,79,58,44,66,37,47,52,32,50,52,51,38,26,52,52,17,48,35,42,73,77,67,52,62,69,61,42,42,54,67,58,51,13,50,51,48,50,59,43,36,79,79,50,37,91,74,36,56,73,70,66,67,40,92,73,30,26,51,61,52,32,51,54,26,51,50,53,35,38,72,52,58,28,31,50,79,57,97,68,24,42,28,67,32,79,73,26,50,77,48,35,79,69,84,86,76,82,76,78,78,77,71,98,78,79,82,71,87,75,75,91,83,135

Mean predicted aligned error: 8.72 Å

Secondary structure (DSSP, 8-state):
-------SSHHHHHHHHHHHHHHHHHHSS-EEGGGS-HHHHHHHHHHHHHHHHHHHHHH--EEEE-SSEEEEE-TTSSS-SS-SS-SSHHHHHHHHHHHHHHHHHHTT--PPEEHHHHHHHHHHHHHHHGGGS-GGGGSTTHHHHHHHHHHHHHHHTTSEEEETTEEEEPGGGGGG---S--------S--S-------